Protein AF-0000000075580395 (afdb_homodimer)

Structure (mmCIF, N/CA/C/O backbone):
data_AF-0000000075580395-model_v1
#
loop_
_entity.id
_entity.type
_entity.pdbx_description
1 polymer 'Uncharacterized protein'
#
loop_
_atom_site.group_PDB
_atom_site.id
_atom_site.type_symbol
_atom_site.label_atom_id
_atom_site.label_alt_id
_atom_site.label_comp_id
_atom_site.label_asym_id
_atom_site.label_entity_id
_atom_site.label_seq_id
_atom_site.pdbx_PDB_ins_code
_atom_site.Cartn_x
_atom_site.Cartn_y
_atom_site.Cartn_z
_atom_site.occupancy
_atom_site.B_iso_or_equiv
_atom_site.auth_seq_id
_atom_site.auth_comp_id
_atom_site.auth_asym_id
_atom_site.auth_atom_id
_atom_site.pdbx_PDB_model_num
ATOM 1 N N . MET A 1 1 ? -3.217 4.121 18.734 1 57.59 1 MET A N 1
ATOM 2 C CA . MET A 1 1 ? -3.314 3.148 17.656 1 57.59 1 MET A CA 1
ATOM 3 C C . MET A 1 1 ? -2.027 2.34 17.531 1 57.59 1 MET A C 1
ATOM 5 O O . MET A 1 1 ? -0.93 2.898 17.578 1 57.59 1 MET A O 1
ATOM 9 N N . GLU A 1 2 ? -2.123 0.896 17.594 1 71.5 2 GLU A N 1
ATOM 10 C CA . GLU A 1 2 ? -0.92 0.072 17.656 1 71.5 2 GLU A CA 1
ATOM 11 C C . GLU A 1 2 ? -0.305 -0.103 16.266 1 71.5 2 GLU A C 1
ATOM 13 O O . GLU A 1 2 ? 0.919 -0.127 16.125 1 71.5 2 GLU A O 1
ATOM 18 N N . LYS A 1 3 ? -1.155 -0.129 15.258 1 89.38 3 LYS A N 1
ATOM 19 C CA . LYS A 1 3 ? -0.64 -0.285 13.898 1 89.38 3 LYS A CA 1
ATOM 20 C C . LYS A 1 3 ? -1.379 0.626 12.922 1 89.38 3 LYS A C 1
ATOM 22 O O . LYS A 1 3 ? -2.584 0.842 13.055 1 89.38 3 LYS A O 1
ATOM 27 N N . PHE A 1 4 ? -0.676 1.147 11.984 1 94.31 4 PHE A N 1
ATOM 28 C CA . PHE A 1 4 ? -1.309 2.047 11.031 1 94.31 4 PHE A CA 1
ATOM 29 C C . PHE A 1 4 ? -1.996 1.259 9.922 1 94.31 4 PHE A C 1
ATOM 31 O O . PHE A 1 4 ? -3.168 1.497 9.617 1 94.31 4 PHE A O 1
ATOM 38 N N . ILE A 1 5 ? -1.286 0.3 9.352 1 96.31 5 ILE A N 1
ATOM 39 C CA . ILE A 1 5 ? -1.8 -0.398 8.18 1 96.31 5 ILE A CA 1
ATOM 40 C C . ILE A 1 5 ? -2.695 -1.555 8.617 1 96.31 5 ILE A C 1
ATOM 42 O O . ILE A 1 5 ? -2.275 -2.412 9.398 1 96.31 5 ILE A O 1
ATOM 46 N N . ALA A 1 6 ? -3.861 -1.559 8.148 1 95.69 6 ALA A N 1
ATOM 47 C CA . ALA A 1 6 ? -4.816 -2.627 8.43 1 95.69 6 ALA A CA 1
ATOM 48 C C . ALA A 1 6 ? -4.793 -3.688 7.332 1 95.69 6 ALA A C 1
ATOM 50 O O . ALA A 1 6 ? -4.953 -4.879 7.609 1 95.69 6 ALA A O 1
ATOM 51 N N . PHE A 1 7 ? -4.613 -3.26 6.121 1 96.94 7 PHE A N 1
ATOM 52 C CA . PHE A 1 7 ? -4.762 -4.137 4.965 1 96.94 7 PHE A CA 1
ATOM 53 C C . PHE A 1 7 ? -4.176 -3.494 3.717 1 96.94 7 PHE A C 1
ATOM 55 O O . PHE A 1 7 ? -4.062 -2.27 3.639 1 96.94 7 PHE A O 1
ATOM 62 N N . PHE A 1 8 ? -3.697 -4.27 2.785 1 98.38 8 PHE A N 1
ATOM 63 C CA . PHE A 1 8 ? -3.314 -3.754 1.477 1 98.38 8 PHE A CA 1
ATOM 64 C C . PHE A 1 8 ? -3.928 -4.594 0.362 1 98.38 8 PHE A C 1
ATOM 66 O O . PHE A 1 8 ? -4.242 -5.766 0.564 1 98.38 8 PHE A O 1
ATOM 73 N N . GLU A 1 9 ? -4.109 -3.945 -0.802 1 98.69 9 GLU A N 1
ATOM 74 C CA . GLU A 1 9 ? -4.605 -4.629 -1.991 1 98.69 9 GLU A CA 1
ATOM 75 C C . GLU A 1 9 ? -3.779 -4.27 -3.223 1 98.69 9 GLU A C 1
ATOM 77 O O . GLU A 1 9 ? -3.498 -3.096 -3.465 1 98.69 9 GLU A O 1
ATOM 82 N N . ILE A 1 10 ? -3.404 -5.27 -3.908 1 98.88 10 ILE A N 1
ATOM 83 C CA . ILE A 1 10 ? -2.729 -5.102 -5.191 1 98.88 10 ILE A CA 1
ATOM 84 C C . ILE A 1 10 ? -3.686 -5.453 -6.328 1 98.88 10 ILE A C 1
ATOM 86 O O . ILE A 1 10 ? -4.098 -6.605 -6.469 1 98.88 10 ILE A O 1
ATOM 90 N N . PRO A 1 11 ? -4.051 -4.473 -7.09 1 98.88 11 PRO A N 1
ATOM 91 C CA . PRO A 1 11 ? -4.988 -4.766 -8.18 1 98.88 11 PRO A CA 1
ATOM 92 C C . PRO A 1 11 ? -4.363 -5.598 -9.289 1 98.88 11 PRO A C 1
ATOM 94 O O . PRO A 1 11 ? -3.189 -5.414 -9.617 1 98.88 11 PRO A O 1
ATOM 97 N N . ALA A 1 12 ? -5.172 -6.441 -9.852 1 98.81 12 ALA A N 1
ATOM 98 C CA . ALA A 1 12 ? -4.727 -7.289 -10.953 1 98.81 12 ALA A CA 1
ATOM 99 C C . ALA A 1 12 ? -5.746 -7.293 -12.086 1 98.81 12 ALA A C 1
ATOM 101 O O . ALA A 1 12 ? -6.93 -7.578 -11.867 1 98.81 12 ALA A O 1
ATOM 102 N N . ALA A 1 13 ? -5.305 -6.953 -13.273 1 98.19 13 ALA A N 1
ATOM 103 C CA . ALA A 1 13 ? -6.16 -7.066 -14.453 1 98.19 13 ALA A CA 1
ATOM 104 C C . ALA A 1 13 ? -6.398 -8.531 -14.82 1 98.19 13 ALA A C 1
ATOM 106 O O . ALA A 1 13 ? -7.531 -8.93 -15.094 1 98.19 13 ALA A O 1
ATOM 107 N N . ASP A 1 14 ? -5.391 -9.328 -14.898 1 98.31 14 ASP A N 1
ATOM 108 C CA . ASP A 1 14 ? -5.461 -10.781 -14.977 1 98.31 14 ASP A CA 1
ATOM 109 C C . ASP A 1 14 ? -5.16 -11.422 -13.625 1 98.31 14 ASP A C 1
ATOM 111 O O . ASP A 1 14 ? -3.996 -11.602 -13.266 1 98.31 14 ASP A O 1
ATOM 115 N N . PHE A 1 15 ? -6.262 -11.836 -12.891 1 98.5 15 PHE A N 1
ATOM 116 C CA . PHE A 1 15 ? -6.195 -12.25 -11.492 1 98.5 15 PHE A CA 1
ATOM 117 C C . PHE A 1 15 ? -5.281 -13.453 -11.328 1 98.5 15 PHE A C 1
ATOM 119 O O . PHE A 1 15 ? -4.359 -13.438 -10.516 1 98.5 15 PHE A O 1
ATOM 126 N N . HIS A 1 16 ? -5.414 -14.445 -12.094 1 98.56 16 HIS A N 1
ATOM 127 C CA . HIS A 1 16 ? -4.68 -15.695 -11.93 1 98.56 16 HIS A CA 1
ATOM 128 C C . HIS A 1 16 ? -3.213 -15.523 -12.312 1 98.56 16 HIS A C 1
ATOM 130 O O . HIS A 1 16 ? -2.334 -16.125 -11.695 1 98.56 16 HIS A O 1
ATOM 136 N N . ARG A 1 17 ? -2.973 -14.734 -13.328 1 98.69 17 ARG A N 1
ATOM 137 C CA . ARG A 1 17 ? -1.591 -14.422 -13.68 1 98.69 17 ARG A CA 1
ATOM 138 C C . ARG A 1 17 ? -0.875 -13.742 -12.523 1 98.69 17 ARG A C 1
ATOM 140 O O . ARG A 1 17 ? 0.255 -14.102 -12.18 1 98.69 17 ARG A O 1
ATOM 147 N N . ALA A 1 18 ? -1.564 -12.781 -11.938 1 98.81 18 ALA A N 1
ATOM 148 C CA . ALA A 1 18 ? -0.982 -12.039 -10.82 1 98.81 18 ALA A CA 1
ATOM 149 C C . ALA A 1 18 ? -0.742 -12.945 -9.617 1 98.81 18 ALA A C 1
ATOM 151 O O . ALA A 1 18 ? 0.298 -12.859 -8.961 1 98.81 18 ALA A O 1
ATOM 152 N N . VAL A 1 19 ? -1.702 -13.773 -9.305 1 98.81 19 VAL A N 1
ATOM 153 C CA . VAL A 1 19 ? -1.559 -14.703 -8.188 1 98.81 19 VAL A CA 1
ATOM 154 C C . VAL A 1 19 ? -0.326 -15.578 -8.398 1 98.81 19 VAL A C 1
ATOM 156 O O . VAL A 1 19 ? 0.509 -15.719 -7.5 1 98.81 19 VAL A O 1
ATOM 159 N N . GLY A 1 20 ? -0.192 -16.156 -9.578 1 98.69 20 GLY A N 1
ATOM 160 C CA . GLY A 1 20 ? 0.979 -16.969 -9.883 1 98.69 20 GLY A CA 1
ATOM 161 C C . GLY A 1 20 ? 2.281 -16.203 -9.766 1 98.69 20 GLY A C 1
ATOM 162 O O . GLY A 1 20 ? 3.285 -16.734 -9.297 1 98.69 20 GLY A O 1
ATOM 163 N N . PHE A 1 21 ? 2.264 -14.969 -10.18 1 98.88 21 PHE A N 1
ATOM 164 C CA . PHE A 1 21 ? 3.422 -14.086 -10.094 1 98.88 21 PHE A CA 1
ATOM 165 C C . PHE A 1 21 ? 3.889 -13.945 -8.648 1 98.88 21 PHE A C 1
ATOM 167 O O . PHE A 1 21 ? 5.055 -14.203 -8.344 1 98.88 21 PHE A O 1
ATOM 174 N N . TYR A 1 22 ? 3.031 -13.531 -7.754 1 98.62 22 TYR A N 1
ATOM 175 C CA . TYR A 1 22 ? 3.41 -13.234 -6.379 1 98.62 22 TYR A CA 1
ATOM 176 C C . TYR A 1 22 ? 3.775 -14.508 -5.621 1 98.62 22 TYR A C 1
ATOM 178 O O . TYR A 1 22 ? 4.668 -14.492 -4.77 1 98.62 22 TYR A O 1
ATOM 186 N N . GLU A 1 23 ? 3.078 -15.641 -5.91 1 98.19 23 GLU A N 1
ATOM 187 C CA . GLU A 1 23 ? 3.447 -16.906 -5.281 1 98.19 23 GLU A CA 1
ATOM 188 C C . GLU A 1 23 ? 4.883 -17.297 -5.625 1 98.19 23 GLU A C 1
ATOM 190 O O . GLU A 1 23 ? 5.617 -17.797 -4.77 1 98.19 23 GLU A O 1
ATOM 195 N N . THR A 1 24 ? 5.25 -17.047 -6.863 1 97.69 24 THR A N 1
ATOM 196 C CA . THR A 1 24 ? 6.602 -17.375 -7.309 1 97.69 24 THR A CA 1
ATOM 197 C C . THR A 1 24 ? 7.617 -16.406 -6.723 1 97.69 24 THR A C 1
ATOM 199 O O . THR A 1 24 ? 8.617 -16.812 -6.133 1 97.69 24 THR A O 1
ATOM 202 N N . VAL A 1 25 ? 7.41 -15.141 -6.859 1 97.62 25 VAL A N 1
ATOM 203 C CA . VAL A 1 25 ? 8.359 -14.086 -6.512 1 97.62 25 VAL A CA 1
ATOM 204 C C . VAL A 1 25 ? 8.633 -14.109 -5.008 1 97.62 25 VAL A C 1
ATOM 206 O O . VAL A 1 25 ? 9.773 -13.922 -4.574 1 97.62 25 VAL A O 1
ATOM 209 N N . LEU A 1 26 ? 7.555 -14.328 -4.246 1 96.38 26 LEU A N 1
ATOM 210 C CA . LEU A 1 26 ? 7.703 -14.273 -2.797 1 96.38 26 LEU A CA 1
ATOM 211 C C . LEU A 1 26 ? 7.836 -15.68 -2.209 1 96.38 26 LEU A C 1
ATOM 213 O O . LEU A 1 26 ? 8.039 -15.828 -1.004 1 96.38 26 LEU A O 1
ATOM 217 N N . ASP A 1 27 ? 7.703 -16.688 -3.057 1 94.38 27 ASP A N 1
ATOM 218 C CA . ASP A 1 27 ? 7.809 -18.094 -2.662 1 94.38 27 ASP A CA 1
ATOM 219 C C . ASP A 1 27 ? 6.82 -18.422 -1.548 1 94.38 27 ASP A C 1
ATOM 221 O O . ASP A 1 27 ? 7.211 -18.938 -0.492 1 94.38 27 ASP A O 1
ATOM 225 N N . ILE A 1 28 ? 5.543 -18.156 -1.801 1 95.31 28 ILE A N 1
ATOM 226 C CA . ILE A 1 28 ? 4.453 -18.391 -0.864 1 95.31 28 ILE A CA 1
ATOM 227 C C . ILE A 1 28 ? 3.254 -18.969 -1.609 1 95.31 28 ILE A C 1
ATOM 229 O O . ILE A 1 28 ? 3.27 -19.078 -2.838 1 95.31 28 ILE A O 1
ATOM 233 N N . LYS A 1 29 ? 2.309 -19.406 -0.795 1 96.81 29 LYS A N 1
ATOM 234 C CA . LYS A 1 29 ? 0.987 -19.719 -1.328 1 96.81 29 LYS A CA 1
ATOM 235 C C . LYS A 1 29 ? -0.061 -18.734 -0.829 1 96.81 29 LYS A C 1
ATOM 237 O O . LYS A 1 29 ? -0.051 -18.344 0.341 1 96.81 29 LYS A O 1
ATOM 242 N N . LEU A 1 30 ? -0.923 -18.359 -1.729 1 97.88 30 LEU A N 1
ATOM 243 C CA . LEU A 1 30 ? -1.979 -17.406 -1.391 1 97.88 30 LEU A CA 1
ATOM 244 C C . LEU A 1 30 ? -3.324 -18.109 -1.261 1 97.88 30 LEU A C 1
ATOM 246 O O . LEU A 1 30 ? -3.582 -19.094 -1.956 1 97.88 30 LEU A O 1
ATOM 250 N N . ALA A 1 31 ? -4.176 -17.641 -0.383 1 97.19 31 ALA A N 1
ATOM 251 C CA . ALA A 1 31 ? -5.527 -18.172 -0.2 1 97.19 31 ALA A CA 1
ATOM 252 C C . ALA A 1 31 ? -6.508 -17.5 -1.157 1 97.19 31 ALA A C 1
ATOM 254 O O . ALA A 1 31 ? -6.852 -16.328 -0.982 1 97.19 31 ALA A O 1
ATOM 255 N N . VAL A 1 32 ? -7.098 -18.266 -2.074 1 97.75 32 VAL A N 1
ATOM 256 C CA . VAL A 1 32 ? -7.844 -17.672 -3.184 1 97.75 32 VAL A CA 1
ATOM 257 C C . VAL A 1 32 ? -9.344 -17.812 -2.926 1 97.75 32 VAL A C 1
ATOM 259 O O . VAL A 1 32 ? -9.812 -18.875 -2.502 1 97.75 32 VAL A O 1
ATOM 262 N N . SER A 1 33 ? -10.008 -16.781 -3.076 1 96.62 33 SER A N 1
ATOM 263 C CA . SER A 1 33 ? -11.461 -16.719 -3.09 1 96.62 33 SER A CA 1
ATOM 264 C C . SER A 1 33 ? -11.977 -15.953 -4.305 1 96.62 33 SER A C 1
ATOM 266 O O . SER A 1 33 ? -11.516 -14.844 -4.578 1 96.62 33 SER A O 1
ATOM 268 N N . GLU A 1 34 ? -12.93 -16.531 -4.977 1 96.31 34 GLU A N 1
ATOM 269 C C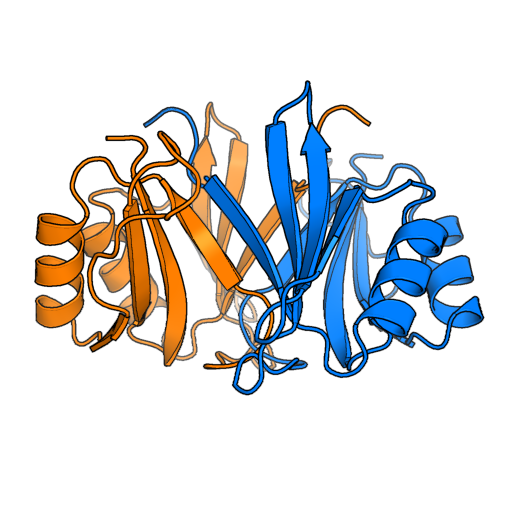A . GLU A 1 34 ? -13.453 -15.898 -6.184 1 96.31 34 GLU A CA 1
ATOM 270 C C . GLU A 1 34 ? -14.969 -15.789 -6.133 1 96.31 34 GLU A C 1
ATOM 272 O O . GLU A 1 34 ? -15.664 -16.766 -5.816 1 96.31 34 GLU A O 1
ATOM 277 N N . TYR A 1 35 ? -15.375 -14.625 -6.301 1 91.81 35 TYR A N 1
ATOM 278 C CA . TYR A 1 35 ? -16.797 -14.336 -6.484 1 91.81 35 TYR A CA 1
ATOM 279 C C . TYR A 1 35 ? -17.062 -13.734 -7.859 1 91.81 35 TYR A C 1
ATOM 281 O O . TYR A 1 35 ? -16.141 -13.555 -8.648 1 91.81 35 TYR A O 1
ATOM 289 N N . GLU A 1 36 ? -18.297 -13.531 -8.203 1 89.81 36 GLU A N 1
ATOM 290 C CA . GLU A 1 36 ? -18.672 -13.094 -9.539 1 89.81 36 GLU A CA 1
ATOM 291 C C . GLU A 1 36 ? -18.062 -11.742 -9.875 1 89.81 36 GLU A C 1
ATOM 293 O O . GLU A 1 36 ? -17.516 -11.547 -10.969 1 89.81 36 GLU A O 1
ATOM 298 N N . GLU A 1 37 ? -18.062 -10.789 -8.953 1 91.88 37 GLU A N 1
ATOM 299 C CA . GLU A 1 37 ? -17.625 -9.438 -9.281 1 91.88 37 GLU A CA 1
ATOM 300 C C . GLU A 1 37 ? -16.344 -9.07 -8.523 1 91.88 37 GLU A C 1
ATOM 302 O O . GLU A 1 37 ? -15.953 -7.902 -8.484 1 91.88 37 GLU A O 1
ATOM 307 N N . GLU A 1 38 ? -15.758 -10.062 -7.91 1 95 38 GLU A N 1
ATOM 308 C CA . GLU A 1 38 ? -14.531 -9.789 -7.172 1 95 38 GLU A CA 1
ATOM 309 C C . GLU A 1 38 ? -13.734 -11.07 -6.926 1 95 38 GLU A C 1
ATOM 311 O O . GLU A 1 38 ? -14.312 -12.141 -6.742 1 95 38 GLU A O 1
ATOM 316 N N . LYS A 1 39 ? -12.469 -11.031 -7.008 1 98 39 LYS A N 1
ATOM 317 C CA . LYS A 1 39 ? -11.539 -12.094 -6.656 1 98 39 LYS A CA 1
ATOM 318 C C . LYS A 1 39 ? -10.453 -11.594 -5.707 1 98 39 LYS A C 1
ATOM 320 O O . LYS A 1 39 ? -10.016 -10.445 -5.812 1 98 39 LYS A O 1
ATOM 325 N N . MET A 1 40 ? -10.102 -12.445 -4.797 1 97.94 40 MET A N 1
ATOM 326 C CA . MET A 1 40 ? -9.023 -12.102 -3.869 1 97.94 40 MET A CA 1
ATOM 327 C C . MET A 1 40 ? -8.125 -13.297 -3.604 1 97.94 40 MET A C 1
ATOM 329 O O . MET A 1 40 ? -8.609 -14.422 -3.469 1 97.94 40 MET A O 1
ATOM 333 N N . ALA A 1 41 ? -6.883 -13.086 -3.555 1 98.62 41 ALA A N 1
ATOM 334 C CA . ALA A 1 41 ? -5.871 -14.008 -3.043 1 98.62 41 ALA A CA 1
ATOM 335 C C . ALA A 1 41 ? -5.117 -13.391 -1.866 1 98.62 41 ALA A C 1
ATOM 337 O O . ALA A 1 41 ? -4.32 -12.469 -2.045 1 98.62 41 ALA A O 1
ATOM 338 N N . CYS A 1 42 ? -5.25 -13.953 -0.692 1 98.12 42 CYS A N 1
ATOM 339 C CA . CYS A 1 42 ? -4.902 -13.242 0.533 1 98.12 42 CYS A CA 1
ATOM 340 C C . CYS A 1 42 ? -3.518 -13.648 1.022 1 98.12 42 CYS A C 1
ATOM 342 O O . CYS A 1 42 ? -3.156 -14.828 0.974 1 98.12 42 CYS A O 1
ATOM 344 N N . PHE A 1 43 ? -2.732 -12.617 1.396 1 97.62 43 PHE A N 1
ATOM 345 C CA . PHE A 1 43 ? -1.533 -12.805 2.205 1 97.62 43 PHE A CA 1
ATOM 346 C C . PHE A 1 43 ? -1.897 -13.047 3.666 1 97.62 43 PHE A C 1
ATOM 348 O O . PHE A 1 43 ? -2.488 -12.18 4.312 1 97.62 43 PHE A O 1
ATOM 355 N N . MET A 1 44 ? -1.517 -14.219 4.242 1 95.75 44 MET A N 1
ATOM 356 C CA . MET A 1 44 ? -1.941 -14.594 5.586 1 95.75 44 MET A CA 1
ATOM 357 C C . MET A 1 44 ? -0.788 -14.477 6.578 1 95.75 44 MET A C 1
ATOM 359 O O . MET A 1 44 ? 0.308 -14.977 6.324 1 95.75 44 MET A O 1
ATOM 363 N N . GLU A 1 45 ? -0.971 -13.703 7.621 1 93.81 45 GLU A N 1
ATOM 364 C CA . GLU A 1 45 ? -0.083 -13.648 8.781 1 93.81 45 GLU A CA 1
ATOM 365 C C . GLU A 1 45 ? -0.792 -14.125 10.047 1 93.81 45 GLU A C 1
ATOM 367 O O . GLU A 1 45 ? -1.765 -13.508 10.484 1 93.81 45 GLU A O 1
ATOM 372 N N . GLN A 1 46 ? -0.248 -15.203 10.641 1 92.12 46 GLN A N 1
ATOM 373 C CA . GLN A 1 46 ? -0.797 -15.727 11.891 1 92.12 46 GLN A CA 1
ATOM 374 C C . GLN A 1 46 ? -2.309 -15.914 11.789 1 92.12 46 GLN A C 1
ATOM 376 O O . GLN A 1 46 ? -3.053 -15.477 12.664 1 92.12 46 GLN A O 1
ATOM 381 N N . GLY A 1 47 ? -2.803 -16.391 10.695 1 90.81 47 GLY A N 1
ATOM 382 C CA . GLY A 1 47 ? -4.199 -16.75 10.508 1 90.81 47 GLY A CA 1
ATOM 383 C C . GLY A 1 47 ? -5.066 -15.586 10.078 1 90.81 47 GLY A C 1
ATOM 384 O O . GLY A 1 47 ? -6.273 -15.742 9.883 1 90.81 47 GLY A O 1
ATOM 385 N N . GLU A 1 48 ? -4.504 -14.43 9.906 1 91.69 48 GLU A N 1
ATOM 386 C CA . GLU A 1 48 ? -5.258 -13.25 9.5 1 91.69 48 GLU A CA 1
ATOM 387 C C . GLU A 1 48 ? -4.785 -12.734 8.141 1 91.69 48 GLU A C 1
ATOM 389 O O . GLU A 1 48 ? -3.586 -12.734 7.859 1 91.69 48 GLU A O 1
ATOM 394 N N . ALA A 1 49 ? -5.75 -12.328 7.348 1 94.25 49 ALA A N 1
ATOM 395 C CA . ALA A 1 49 ? -5.398 -11.703 6.078 1 94.25 49 ALA A CA 1
ATOM 396 C C . ALA A 1 49 ? -4.875 -10.281 6.297 1 94.25 49 ALA A C 1
ATOM 398 O O . ALA A 1 49 ? -5.551 -9.453 6.914 1 94.25 49 ALA A O 1
ATOM 399 N N . VAL A 1 50 ? -3.719 -10.016 5.77 1 95.88 50 VAL A N 1
ATOM 400 C CA . VAL A 1 50 ? -3.137 -8.695 5.969 1 95.88 50 VAL A CA 1
ATOM 401 C C . VAL A 1 50 ? -3.113 -7.934 4.645 1 95.88 50 VAL A C 1
ATOM 403 O O . VAL A 1 50 ? -2.805 -6.742 4.609 1 95.88 50 VAL A O 1
ATOM 406 N N . GLY A 1 51 ? -3.371 -8.594 3.568 1 97.62 51 GLY A N 1
ATOM 407 C CA . GLY A 1 51 ? -3.432 -8.031 2.229 1 97.62 51 GLY A CA 1
ATOM 408 C C . GLY A 1 51 ? -3.879 -9.031 1.182 1 97.62 51 GLY A C 1
ATOM 409 O O . GLY A 1 51 ? -4.105 -10.203 1.494 1 97.62 51 GLY A O 1
ATOM 410 N N . ALA A 1 52 ? -4.004 -8.555 -0.05 1 98.5 52 ALA A N 1
ATOM 411 C CA . ALA A 1 52 ? -4.461 -9.453 -1.103 1 98.5 52 ALA A CA 1
ATOM 412 C C . ALA A 1 52 ? -4.078 -8.93 -2.482 1 98.5 52 ALA A C 1
ATOM 414 O O . ALA A 1 52 ? -3.953 -7.719 -2.68 1 98.5 52 ALA A O 1
ATOM 415 N N . VAL A 1 53 ? -3.859 -9.828 -3.33 1 98.81 53 VAL A N 1
ATOM 416 C CA . VAL A 1 53 ? -4.039 -9.555 -4.754 1 98.81 53 VAL A CA 1
ATOM 417 C C . VAL A 1 53 ? -5.527 -9.586 -5.102 1 98.81 53 VAL A C 1
ATOM 419 O O . VAL A 1 53 ? -6.23 -10.547 -4.77 1 98.81 53 VAL A O 1
ATOM 422 N N . SER A 1 54 ? -5.984 -8.516 -5.746 1 98.62 54 SER A N 1
ATOM 423 C CA . SER A 1 54 ? -7.43 -8.398 -5.906 1 98.62 54 SER A CA 1
ATOM 424 C C . SER A 1 54 ? -7.801 -8.047 -7.34 1 98.62 54 SER A C 1
ATOM 426 O O . SER A 1 54 ? -7.039 -7.355 -8.031 1 98.62 54 SER A O 1
ATOM 428 N N . TRP A 1 55 ? -8.961 -8.555 -7.73 1 98.5 55 TRP A N 1
ATOM 429 C CA . TRP A 1 55 ? -9.547 -8.18 -9.008 1 98.5 55 TRP A CA 1
ATOM 430 C C . TRP A 1 55 ? -10.977 -7.684 -8.82 1 98.5 55 TRP A C 1
ATOM 432 O O . TRP A 1 55 ? -11.773 -8.305 -8.117 1 98.5 55 TRP A O 1
ATOM 442 N N . ALA A 1 56 ? -11.32 -6.629 -9.336 1 97.5 56 ALA A N 1
ATOM 443 C CA . ALA A 1 56 ? -12.648 -6.062 -9.562 1 97.5 56 ALA A CA 1
ATOM 444 C C . ALA A 1 56 ? -12.672 -5.215 -10.828 1 97.5 56 ALA A C 1
ATOM 446 O O . ALA A 1 56 ? -11.633 -4.75 -11.297 1 97.5 56 ALA A O 1
ATOM 447 N N . PRO A 1 57 ? -13.836 -5.07 -11.477 1 95.5 57 PRO A N 1
ATOM 448 C CA . PRO A 1 57 ? -13.898 -4.387 -12.773 1 95.5 57 PRO A CA 1
ATOM 449 C C . PRO A 1 57 ? -13.234 -3.016 -12.75 1 95.5 57 PRO A C 1
ATOM 451 O O . PRO A 1 57 ? -12.547 -2.643 -13.711 1 95.5 57 PRO A O 1
ATOM 454 N N . ASP A 1 58 ? -13.305 -2.207 -11.695 1 95.25 58 ASP A N 1
ATOM 455 C CA . ASP A 1 58 ? -12.812 -0.833 -11.695 1 95.25 58 ASP A CA 1
ATOM 456 C C . ASP A 1 58 ? -11.602 -0.688 -10.773 1 95.25 58 ASP A C 1
ATOM 458 O O . ASP A 1 58 ? -11.227 0.427 -10.398 1 95.25 58 ASP A O 1
ATOM 462 N N . PHE A 1 59 ? -11.016 -1.776 -10.414 1 97.69 59 PHE A N 1
ATOM 463 C CA . PHE A 1 59 ? -9.812 -1.768 -9.594 1 97.69 59 PHE A CA 1
ATOM 464 C C . PHE A 1 59 ? -8.586 -2.115 -10.43 1 97.69 59 PHE A C 1
ATOM 466 O O . PHE A 1 59 ? -8.219 -3.287 -10.547 1 97.69 59 PHE A O 1
ATOM 473 N N . LEU A 1 60 ? -7.914 -1.077 -10.922 1 98.5 60 LEU A N 1
ATOM 474 C CA . LEU A 1 60 ? -6.965 -1.237 -12.016 1 98.5 60 LEU A CA 1
ATOM 475 C C . LEU A 1 60 ? -5.535 -1.001 -11.539 1 98.5 60 LEU A C 1
ATOM 477 O O . LEU A 1 60 ? -5.293 -0.132 -10.695 1 98.5 60 LEU A O 1
ATOM 481 N N . PRO A 1 61 ? -4.574 -1.753 -12.109 1 98.81 61 PRO A N 1
ATOM 482 C CA . PRO A 1 61 ? -3.162 -1.571 -11.766 1 98.81 61 PRO A CA 1
ATOM 483 C C . PRO A 1 61 ? -2.611 -0.223 -12.219 1 98.81 61 PRO A C 1
ATOM 485 O O . PRO A 1 61 ? -3.209 0.435 -13.078 1 98.81 61 PRO A O 1
ATOM 488 N N . SER A 1 62 ? -1.522 0.163 -11.625 1 98.81 62 SER A N 1
ATOM 489 C CA . SER A 1 62 ? -0.853 1.404 -11.992 1 98.81 62 SER A CA 1
ATOM 490 C C . SER A 1 62 ? 0.629 1.362 -11.641 1 98.81 62 SER A C 1
ATOM 492 O O . SER A 1 62 ? 1.01 0.794 -10.609 1 98.81 62 SER A O 1
ATOM 494 N N . GLU A 1 63 ? 1.444 2.039 -12.453 1 98.56 63 GLU A N 1
ATOM 495 C CA . GLU A 1 63 ? 2.861 2.211 -12.141 1 98.56 63 GLU A CA 1
ATOM 496 C C . GLU A 1 63 ? 3.078 3.365 -11.172 1 98.56 63 GLU A C 1
ATOM 498 O O . GLU A 1 63 ? 4.18 3.541 -10.641 1 98.56 63 GLU A O 1
ATOM 503 N N . ARG A 1 64 ? 2.053 4.141 -10.977 1 98.75 64 ARG A N 1
ATOM 504 C CA . ARG A 1 64 ? 2.094 5.293 -10.078 1 98.75 64 ARG A CA 1
ATOM 505 C C . ARG A 1 64 ? 1.253 5.047 -8.828 1 98.75 64 ARG A C 1
ATOM 507 O O . ARG A 1 64 ? 0.509 4.066 -8.758 1 98.75 64 ARG A O 1
ATOM 514 N N . GLY A 1 65 ? 1.366 5.98 -7.848 1 98.81 65 GLY A N 1
ATOM 515 C CA . GLY A 1 65 ? 0.553 5.891 -6.648 1 98.81 65 GLY A CA 1
ATOM 516 C C . GLY A 1 65 ? 1.275 5.23 -5.488 1 98.81 65 GLY A C 1
ATOM 517 O O . GLY A 1 65 ? 2.506 5.238 -5.434 1 98.81 65 GLY A O 1
ATOM 518 N N . THR A 1 66 ? 0.498 4.727 -4.566 1 98.88 66 THR A N 1
ATOM 519 C CA . THR A 1 66 ? 1.023 4.16 -3.33 1 98.88 66 THR A CA 1
ATOM 520 C C . THR A 1 66 ? 1.958 2.99 -3.625 1 98.88 66 THR A C 1
ATOM 522 O O . THR A 1 66 ? 1.665 2.158 -4.488 1 98.88 66 THR A O 1
ATOM 525 N N . LEU A 1 67 ? 3.076 2.982 -2.963 1 98.81 67 LEU A N 1
ATOM 526 C CA . LEU A 1 67 ? 4.094 1.946 -3.092 1 98.81 67 LEU A CA 1
ATOM 527 C C . LEU A 1 67 ? 4.242 1.165 -1.79 1 98.81 67 LEU A C 1
ATOM 529 O O . LEU A 1 67 ? 4.445 1.754 -0.726 1 98.81 67 LEU A O 1
ATOM 533 N N . ILE A 1 68 ? 4.094 -0.172 -1.854 1 98.75 68 ILE A N 1
ATOM 534 C CA . ILE A 1 68 ? 4.379 -1.006 -0.691 1 98.75 68 ILE A CA 1
ATOM 535 C C . ILE A 1 68 ? 5.668 -1.791 -0.92 1 98.75 68 ILE A C 1
ATOM 537 O O . ILE A 1 68 ? 5.984 -2.16 -2.055 1 98.75 68 ILE A O 1
ATOM 541 N N . HIS A 1 69 ? 6.391 -1.966 0.128 1 98.19 69 HIS A N 1
ATOM 542 C CA . HIS A 1 69 ? 7.598 -2.785 0.117 1 98.19 69 HIS A CA 1
ATOM 543 C C . HIS A 1 69 ? 7.402 -4.066 0.922 1 98.19 69 HIS A C 1
ATOM 545 O O . HIS A 1 69 ? 7.062 -4.016 2.107 1 98.19 69 HIS A O 1
ATOM 551 N N . PHE A 1 70 ? 7.613 -5.195 0.273 1 98.12 70 PHE A N 1
ATOM 552 C CA . PHE A 1 70 ? 7.605 -6.469 0.982 1 98.12 70 PHE A CA 1
ATOM 553 C C . PHE A 1 70 ? 8.961 -6.734 1.636 1 98.12 70 PHE A C 1
ATOM 555 O O . PHE A 1 70 ? 10 -6.426 1.059 1 98.12 70 PHE A O 1
ATOM 562 N N . TYR A 1 71 ? 8.883 -7.305 2.811 1 96.38 71 TYR A N 1
ATOM 563 C CA . TYR A 1 71 ? 10.102 -7.875 3.381 1 96.38 71 TYR A CA 1
ATOM 564 C C . TYR A 1 71 ? 10.609 -9.031 2.531 1 96.38 71 TYR A C 1
ATOM 566 O O . TYR A 1 71 ? 9.82 -9.859 2.064 1 96.38 71 TYR A O 1
ATOM 574 N N . CYS A 1 72 ? 11.875 -9.023 2.219 1 94.81 72 CYS A N 1
ATOM 575 C CA . CYS A 1 72 ? 12.523 -10.062 1.427 1 94.81 72 CYS A CA 1
ATOM 576 C C . CYS A 1 72 ? 13.961 -10.289 1.893 1 94.81 72 CYS A C 1
ATOM 578 O O . CYS A 1 72 ? 14.766 -9.359 1.895 1 94.81 72 CYS A O 1
ATOM 580 N N . GLU A 1 73 ? 14.266 -11.484 2.344 1 92.38 73 GLU A N 1
ATOM 581 C CA . GLU A 1 73 ? 15.602 -11.781 2.85 1 92.38 73 GLU A CA 1
ATOM 582 C C . GLU A 1 73 ? 16.656 -11.648 1.75 1 92.38 73 GLU A C 1
ATOM 584 O O . GLU A 1 73 ? 17.719 -11.07 1.972 1 92.38 73 GLU A O 1
ATOM 589 N N . GLU A 1 74 ? 16.391 -12.195 0.573 1 94.88 74 GLU A N 1
ATOM 590 C CA . GLU A 1 74 ? 17.328 -12.172 -0.553 1 94.88 74 GLU A CA 1
ATOM 591 C C . GLU A 1 74 ? 16.703 -11.461 -1.757 1 94.88 74 GLU A C 1
ATOM 593 O O . GLU A 1 74 ? 16.141 -12.102 -2.646 1 94.88 74 GLU A O 1
ATOM 598 N N . ILE A 1 75 ? 16.984 -10.203 -1.856 1 97.06 75 ILE A N 1
ATOM 599 C CA . ILE A 1 75 ? 16.359 -9.375 -2.881 1 97.06 75 ILE A CA 1
ATOM 600 C C . ILE A 1 75 ? 16.75 -9.875 -4.266 1 97.06 75 ILE A C 1
ATOM 602 O O . ILE A 1 75 ? 15.914 -9.977 -5.16 1 97.06 75 ILE A O 1
ATOM 606 N N . GLY A 1 76 ? 18.016 -10.18 -4.449 1 97.19 76 GLY A N 1
ATOM 607 C CA . GLY A 1 76 ? 18.516 -10.648 -5.734 1 97.19 76 GLY A CA 1
ATOM 608 C C . GLY A 1 76 ? 17.75 -11.844 -6.266 1 97.19 76 GLY A C 1
ATOM 609 O O . GLY A 1 76 ? 17.391 -11.875 -7.445 1 97.19 76 GLY A O 1
ATOM 610 N N . LYS A 1 77 ? 17.516 -12.812 -5.477 1 97 77 LYS A N 1
ATOM 611 C CA . LYS A 1 77 ? 16.781 -14.008 -5.883 1 97 77 LYS A CA 1
ATOM 612 C C . LYS A 1 77 ? 15.352 -13.664 -6.293 1 97 77 LYS A C 1
ATOM 614 O O . LYS A 1 77 ? 14.836 -14.203 -7.277 1 97 77 LYS A O 1
ATOM 619 N N . SER A 1 78 ? 14.688 -12.828 -5.473 1 97.5 78 SER A N 1
ATOM 620 C CA . SER A 1 78 ? 13.328 -12.422 -5.805 1 97.5 78 SER A CA 1
ATOM 621 C C . SER A 1 78 ? 13.281 -11.688 -7.141 1 97.5 78 SER A C 1
ATOM 623 O O . SER A 1 78 ? 12.359 -11.898 -7.934 1 97.5 78 SER A O 1
ATOM 625 N N . LEU A 1 79 ? 14.25 -10.828 -7.379 1 98.38 79 LEU A N 1
ATOM 626 C CA . LEU A 1 79 ? 14.273 -10.078 -8.633 1 98.38 79 LEU A CA 1
ATOM 627 C C . LEU A 1 79 ? 14.469 -11.016 -9.82 1 98.38 79 LEU A C 1
ATOM 629 O O . LEU A 1 79 ? 13.922 -10.773 -10.898 1 98.38 79 LEU A O 1
ATOM 633 N N . GLU A 1 80 ? 15.242 -12.086 -9.625 1 98.31 80 GLU A N 1
ATOM 634 C CA . GLU A 1 80 ? 15.367 -13.086 -10.68 1 98.31 80 GLU A CA 1
ATOM 635 C C . GLU A 1 80 ? 14.023 -13.719 -11.008 1 98.31 80 GLU A C 1
ATOM 637 O O . GLU A 1 80 ? 13.688 -13.914 -12.18 1 98.31 80 GLU A O 1
ATOM 642 N N . ARG A 1 81 ? 13.305 -14.055 -10.031 1 98.38 81 ARG A N 1
ATOM 643 C CA . ARG A 1 81 ? 11.984 -14.648 -10.211 1 98.38 81 ARG A CA 1
ATOM 644 C C . ARG A 1 81 ? 11.023 -13.656 -10.867 1 98.38 81 ARG A C 1
ATOM 646 O O . ARG A 1 81 ? 10.148 -14.055 -11.641 1 98.38 81 ARG A O 1
ATOM 653 N N . VAL A 1 82 ? 11.117 -12.344 -10.477 1 98.69 82 VAL A N 1
ATOM 654 C CA . VAL A 1 82 ? 10.328 -11.289 -11.102 1 98.69 82 VAL A CA 1
ATOM 655 C 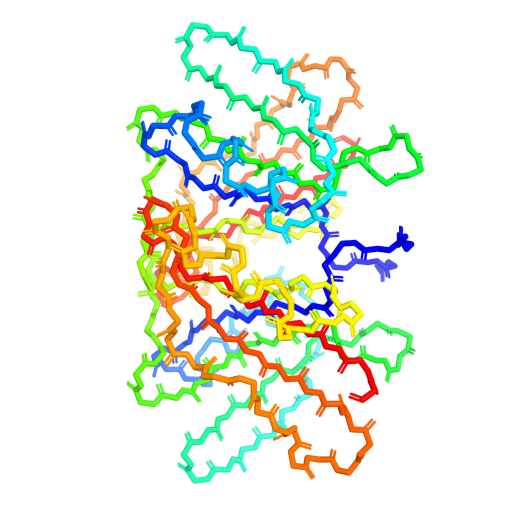C . VAL A 1 82 ? 10.516 -11.336 -12.617 1 98.69 82 VAL A C 1
ATOM 657 O O . VAL A 1 82 ? 9.547 -11.336 -13.375 1 98.69 82 VAL A O 1
ATOM 660 N N . LEU A 1 83 ? 11.742 -11.359 -13.008 1 98.44 83 LEU A N 1
ATOM 661 C CA . LEU A 1 83 ? 12.055 -11.383 -14.43 1 98.44 83 LEU A CA 1
ATOM 662 C C . LEU A 1 83 ? 11.539 -12.664 -15.086 1 98.44 83 LEU A C 1
ATOM 664 O O . LEU A 1 83 ? 10.984 -12.617 -16.188 1 98.44 83 LEU A O 1
ATOM 668 N N . GLN A 1 84 ? 11.695 -13.758 -14.445 1 97.94 84 GLN A N 1
ATOM 669 C CA . GLN A 1 84 ? 11.258 -15.055 -14.953 1 97.94 84 GLN A CA 1
ATOM 670 C C . GLN A 1 84 ? 9.75 -15.078 -15.188 1 97.94 84 GLN A C 1
ATOM 672 O O . GLN A 1 84 ? 9.273 -15.75 -16.109 1 97.94 84 GLN A O 1
ATOM 677 N N . LYS A 1 85 ? 9.039 -14.328 -14.391 1 98.19 85 LYS A N 1
ATOM 678 C CA . LYS A 1 85 ? 7.578 -14.375 -14.445 1 98.19 85 LYS A CA 1
ATOM 679 C C . LYS A 1 85 ? 7.016 -13.18 -15.211 1 98.19 85 LYS A C 1
ATOM 681 O O . LYS A 1 85 ? 5.824 -12.875 -15.117 1 98.19 85 LYS A O 1
ATOM 686 N N . GLY A 1 86 ? 7.879 -12.477 -15.914 1 97.56 86 GLY A N 1
ATOM 687 C CA . GLY A 1 86 ? 7.406 -11.461 -16.844 1 97.56 86 GLY A CA 1
ATOM 688 C C . GLY A 1 86 ? 7.371 -10.07 -16.234 1 97.56 86 GLY A C 1
ATOM 689 O O . GLY A 1 86 ? 6.898 -9.125 -16.859 1 97.56 86 GLY A O 1
ATOM 690 N N . GLY A 1 87 ? 7.805 -9.898 -14.969 1 98.69 87 GLY A N 1
ATOM 691 C CA . GLY A 1 87 ? 7.961 -8.57 -14.391 1 98.69 87 GLY A CA 1
ATOM 692 C C . GLY A 1 87 ? 9.188 -7.84 -14.898 1 98.69 87 GLY A C 1
ATOM 693 O O . GLY A 1 87 ? 9.883 -8.328 -15.789 1 98.69 87 GLY A O 1
ATOM 694 N N . LYS A 1 88 ? 9.367 -6.602 -14.414 1 98.75 88 LYS A N 1
ATOM 695 C CA . LYS A 1 88 ? 10.508 -5.762 -14.758 1 98.75 88 LYS A CA 1
ATOM 696 C C . LYS A 1 88 ? 11.148 -5.164 -13.516 1 98.75 88 LYS A C 1
ATOM 698 O O . LYS A 1 88 ? 10.453 -4.801 -12.562 1 98.75 88 LYS A O 1
ATOM 703 N N . VAL A 1 89 ? 12.477 -5.059 -13.586 1 98.69 89 VAL A N 1
ATOM 704 C CA . VAL A 1 89 ? 13.18 -4.363 -12.508 1 98.69 89 VAL A CA 1
ATOM 705 C C . VAL A 1 89 ? 13.195 -2.863 -12.789 1 98.69 89 VAL A C 1
ATOM 707 O O . VAL A 1 89 ? 13.641 -2.43 -13.859 1 98.69 89 VAL A O 1
ATOM 710 N N . ILE A 1 90 ? 12.711 -2.068 -11.914 1 98.56 90 ILE A N 1
ATOM 711 C CA . ILE A 1 90 ? 12.672 -0.617 -12.055 1 98.56 90 ILE A CA 1
ATOM 712 C C . ILE A 1 90 ? 13.859 0.009 -11.336 1 98.56 90 ILE A C 1
ATOM 714 O O . ILE A 1 90 ? 14.539 0.884 -11.883 1 98.56 90 ILE A O 1
ATOM 718 N N . THR A 1 91 ? 14.047 -0.317 -10.07 1 97.81 91 THR A N 1
ATOM 719 C CA . THR A 1 91 ? 15.203 0.037 -9.258 1 97.81 91 THR A CA 1
ATOM 720 C C . THR A 1 91 ? 15.93 -1.216 -8.773 1 97.81 91 THR A C 1
ATOM 722 O O . THR A 1 91 ? 15.367 -2.025 -8.039 1 97.81 91 THR A O 1
ATOM 725 N N . PRO A 1 92 ? 17.172 -1.394 -9.273 1 98 92 PRO A N 1
ATOM 726 C CA . PRO A 1 92 ? 17.906 -2.566 -8.789 1 98 92 PRO A CA 1
ATOM 727 C C . PRO A 1 92 ? 18.172 -2.523 -7.289 1 98 92 PRO A C 1
ATOM 729 O O . PRO A 1 92 ? 17.906 -1.507 -6.641 1 98 92 PRO A O 1
ATOM 732 N N . GLU A 1 93 ? 18.578 -3.66 -6.758 1 97.06 93 GLU A N 1
ATOM 733 C CA . GLU A 1 93 ? 18.938 -3.68 -5.344 1 97.06 93 GLU A CA 1
ATOM 734 C C . GLU A 1 93 ? 19.875 -2.527 -4.996 1 97.06 93 GLU A C 1
ATOM 736 O O . GLU A 1 93 ? 20.938 -2.385 -5.594 1 97.06 93 GLU A O 1
ATOM 741 N N . THR A 1 94 ? 19.422 -1.735 -4.105 1 95.62 94 THR A N 1
ATOM 742 C CA . THR A 1 94 ? 20.109 -0.494 -3.764 1 95.62 94 THR A CA 1
ATOM 743 C C . THR A 1 94 ? 20.25 -0.355 -2.25 1 95.62 94 THR A C 1
ATOM 745 O O . THR A 1 94 ? 19.312 -0.602 -1.504 1 95.62 94 THR A O 1
ATOM 748 N N . GLU A 1 95 ? 21.453 0.061 -1.786 1 93.12 95 GLU A N 1
ATOM 749 C CA . GLU A 1 95 ? 21.688 0.307 -0.365 1 93.12 95 GLU A CA 1
ATOM 750 C C . GLU A 1 95 ? 21 1.597 0.086 1 93.12 95 GLU A C 1
ATOM 752 O O . GLU A 1 95 ? 21.062 2.609 -0.613 1 93.12 95 GLU A O 1
ATOM 757 N N . ILE A 1 96 ? 20.328 1.472 1.203 1 88.31 96 ILE A N 1
ATOM 758 C CA . ILE A 1 96 ? 19.75 2.67 1.795 1 88.31 96 ILE A CA 1
ATOM 759 C C . ILE A 1 96 ? 20.812 3.445 2.559 1 88.31 96 ILE A C 1
ATOM 761 O O . ILE A 1 96 ? 21.469 2.898 3.447 1 88.31 96 ILE A O 1
ATOM 765 N N . ASP A 1 97 ? 21.094 4.637 2.16 1 74.38 97 ASP A N 1
ATOM 766 C CA . ASP A 1 97 ? 22.219 5.461 2.604 1 74.38 97 ASP A CA 1
ATOM 767 C C . ASP A 1 97 ? 22.172 5.668 4.117 1 74.38 97 ASP A C 1
ATOM 769 O O . ASP A 1 97 ? 23.219 5.809 4.75 1 74.38 97 ASP A O 1
ATOM 773 N N . ALA A 1 98 ? 20.984 5.801 4.648 1 65.44 98 ALA A N 1
ATOM 774 C CA . ALA A 1 98 ? 20.984 5.992 6.094 1 65.44 98 ALA A CA 1
ATOM 775 C C . ALA A 1 98 ? 21.609 4.793 6.805 1 65.44 98 ALA A C 1
ATOM 777 O O . ALA A 1 98 ? 21.281 3.645 6.492 1 65.44 98 ALA A O 1
ATOM 778 N N . GLU A 1 99 ? 22.75 4.898 7.254 1 56.62 99 GLU A N 1
ATOM 779 C CA . GLU A 1 99 ? 23.562 3.852 7.852 1 56.62 99 GLU A CA 1
ATOM 780 C C . GLU A 1 99 ? 22.703 2.824 8.578 1 56.62 99 GLU A C 1
ATOM 782 O O . GLU A 1 99 ? 21.969 3.17 9.5 1 56.62 99 GLU A O 1
ATOM 787 N N . GLY A 1 100 ? 22.812 1.5 8.031 1 63.44 100 GLY A N 1
ATOM 788 C CA . GLY A 1 100 ? 22.266 0.349 8.727 1 63.44 100 GLY A CA 1
ATOM 789 C C . GLY A 1 100 ? 20.812 0.095 8.391 1 63.44 100 GLY A C 1
ATOM 790 O O . GLY A 1 100 ? 20.109 -0.592 9.141 1 63.44 100 GLY A O 1
ATOM 791 N N . ARG A 1 101 ? 20.406 0.756 7.305 1 78.06 101 ARG A N 1
ATOM 792 C CA . ARG A 1 101 ? 18.969 0.596 7.109 1 78.06 101 ARG A CA 1
ATOM 793 C C . ARG A 1 101 ? 18.688 -0.483 6.07 1 78.06 101 ARG A C 1
ATOM 795 O O . ARG A 1 101 ? 17.516 -0.772 5.781 1 78.06 101 ARG A O 1
ATOM 802 N N . GLY A 1 102 ? 19.719 -1.019 5.445 1 92.81 102 GLY A N 1
ATOM 803 C CA . GLY A 1 102 ? 19.5 -2.184 4.602 1 92.81 102 GLY A CA 1
ATOM 804 C C . GLY A 1 102 ? 19.453 -1.851 3.123 1 92.81 102 GLY A C 1
ATOM 805 O O . GLY A 1 102 ? 20.203 -0.996 2.65 1 92.81 102 GLY A O 1
ATOM 806 N N . HIS A 1 103 ? 18.781 -2.748 2.33 1 96.12 103 HIS A N 1
ATOM 807 C CA . HIS A 1 103 ? 18.656 -2.623 0.882 1 96.12 103 HIS A CA 1
ATOM 808 C C . HIS A 1 103 ? 17.203 -2.645 0.439 1 96.12 103 HIS A C 1
ATOM 810 O O . HIS A 1 103 ? 16.344 -3.199 1.132 1 96.12 103 HIS A O 1
ATOM 816 N N . PHE A 1 104 ? 17 -1.99 -0.678 1 96.88 104 PHE A N 1
ATOM 817 C CA . PHE A 1 104 ? 15.672 -2.064 -1.278 1 96.88 104 PHE A CA 1
ATOM 818 C C . PHE A 1 104 ? 15.766 -2.197 -2.793 1 96.88 104 PHE A C 1
ATOM 820 O O . PHE A 1 104 ? 16.844 -2.025 -3.369 1 96.88 104 PHE A O 1
ATOM 827 N N . ALA A 1 105 ? 14.75 -2.559 -3.439 1 98.19 105 ALA A N 1
ATOM 828 C CA . ALA A 1 105 ? 14.539 -2.596 -4.883 1 98.19 105 ALA A CA 1
ATOM 829 C C . ALA A 1 105 ? 13.07 -2.332 -5.23 1 98.19 105 ALA A C 1
ATOM 831 O O . ALA A 1 105 ? 12.203 -2.418 -4.363 1 98.19 105 ALA A O 1
ATOM 832 N N . VAL A 1 106 ? 12.828 -1.93 -6.418 1 98.62 106 VAL A N 1
ATOM 833 C CA . VAL A 1 106 ? 11.469 -1.771 -6.926 1 98.62 106 VAL A CA 1
ATOM 834 C C . VAL A 1 106 ? 11.32 -2.52 -8.25 1 98.62 106 VAL A C 1
ATOM 836 O O . VAL A 1 106 ? 12.219 -2.486 -9.094 1 98.62 106 VAL A O 1
ATOM 839 N N . PHE A 1 107 ? 10.227 -3.174 -8.383 1 98.88 107 PHE A N 1
ATOM 840 C CA . PHE A 1 107 ? 9.938 -3.859 -9.641 1 98.88 107 PHE A CA 1
ATOM 841 C C . PHE A 1 107 ? 8.523 -3.555 -10.109 1 98.88 107 PHE A C 1
ATOM 843 O O . PHE A 1 107 ? 7.691 -3.074 -9.336 1 98.88 107 PHE A O 1
ATOM 850 N N . ALA A 1 108 ? 8.234 -3.682 -11.375 1 98.88 108 ALA A N 1
ATOM 851 C CA . ALA A 1 108 ? 6.887 -3.768 -11.93 1 98.88 108 ALA A CA 1
ATOM 852 C C . ALA A 1 108 ? 6.398 -5.211 -11.969 1 98.88 108 ALA A C 1
ATOM 854 O O . ALA A 1 108 ? 7.07 -6.086 -12.523 1 98.88 108 ALA A O 1
ATOM 855 N N . ASP A 1 109 ? 5.25 -5.449 -11.352 1 98.81 109 ASP A N 1
ATOM 856 C CA . ASP A 1 109 ? 4.746 -6.82 -11.32 1 98.81 109 ASP A CA 1
ATOM 857 C C . ASP A 1 109 ? 4.113 -7.203 -12.656 1 98.81 109 ASP A C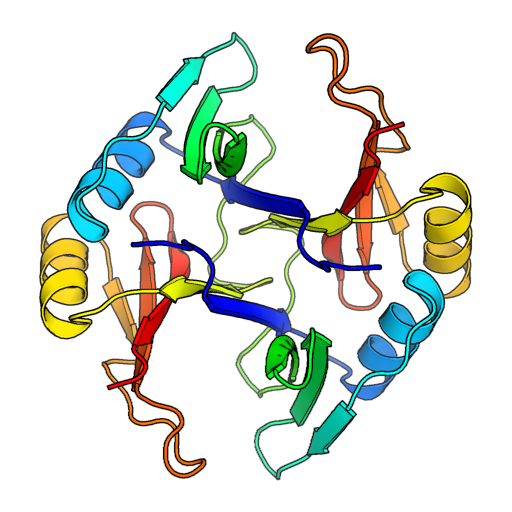 1
ATOM 859 O O . ASP A 1 109 ? 4.215 -6.461 -13.633 1 98.81 109 ASP A O 1
ATOM 863 N N . SER A 1 110 ? 3.52 -8.344 -12.766 1 98.81 110 SER A N 1
ATOM 864 C CA . SER A 1 110 ? 2.961 -8.875 -14.008 1 98.81 110 SER A CA 1
ATOM 865 C C . SER A 1 110 ? 1.873 -7.961 -14.562 1 98.81 110 SER A C 1
ATOM 867 O O . SER A 1 110 ? 1.527 -8.039 -15.742 1 98.81 110 SER A O 1
ATOM 869 N N . GLU A 1 111 ? 1.246 -7.156 -13.711 1 98.75 111 GLU A N 1
ATOM 870 C CA . GLU A 1 111 ? 0.127 -6.297 -14.086 1 98.75 111 GLU A CA 1
ATOM 871 C C . GLU A 1 111 ? 0.582 -4.855 -14.289 1 98.75 111 GLU A C 1
ATOM 873 O O . GLU A 1 111 ? -0.217 -3.992 -14.656 1 98.75 111 GLU A O 1
ATOM 878 N N . GLY A 1 112 ? 1.872 -4.559 -13.93 1 98.69 112 GLY A N 1
ATOM 879 C CA . GLY A 1 112 ? 2.416 -3.223 -14.117 1 98.69 112 GLY A CA 1
ATOM 880 C C . GLY A 1 112 ? 2.457 -2.414 -12.836 1 98.69 112 GLY A C 1
ATOM 881 O O . GLY A 1 112 ? 2.926 -1.274 -12.828 1 98.69 112 GLY A O 1
ATOM 882 N N . ASN A 1 113 ? 1.917 -2.945 -11.711 1 98.88 113 ASN A N 1
ATOM 883 C CA . ASN A 1 113 ? 2.062 -2.258 -10.43 1 98.88 113 ASN A CA 1
ATOM 884 C C . ASN A 1 113 ? 3.527 -2.154 -10.008 1 98.88 113 ASN A C 1
ATOM 886 O O . ASN A 1 113 ? 4.293 -3.107 -10.172 1 98.88 113 ASN A O 1
ATOM 890 N N . HIS A 1 114 ? 3.926 -1.043 -9.492 1 98.88 114 HIS A N 1
ATOM 891 C CA . HIS A 1 114 ? 5.234 -0.954 -8.852 1 98.88 114 HIS A CA 1
ATOM 892 C C . HIS A 1 114 ? 5.176 -1.439 -7.41 1 98.88 114 HIS A C 1
ATOM 894 O O . HIS A 1 114 ? 4.301 -1.024 -6.645 1 98.88 114 HIS A O 1
ATOM 900 N N . ILE A 1 115 ? 6.066 -2.338 -7.109 1 98.88 115 ILE A N 1
ATOM 901 C CA . ILE A 1 115 ? 6.164 -2.945 -5.789 1 98.88 115 ILE A CA 1
ATOM 902 C C . ILE A 1 115 ? 7.621 -2.945 -5.328 1 98.88 115 ILE A C 1
ATOM 904 O O . ILE A 1 115 ? 8.531 -3.209 -6.121 1 98.88 115 ILE A O 1
ATOM 908 N N . GLY A 1 116 ? 7.785 -2.625 -4.117 1 98.62 116 GLY A N 1
ATOM 909 C CA . GLY A 1 116 ? 9.125 -2.639 -3.553 1 98.62 116 GLY A CA 1
ATOM 910 C C . GLY A 1 116 ? 9.453 -3.93 -2.828 1 98.62 116 GLY A C 1
ATOM 911 O O . GLY A 1 116 ? 8.555 -4.668 -2.428 1 98.62 116 GLY A O 1
ATOM 912 N N . LEU A 1 117 ? 10.734 -4.176 -2.713 1 98.12 117 LEU A N 1
ATOM 913 C CA . LEU A 1 117 ? 11.328 -5.172 -1.827 1 98.12 117 LEU A CA 1
ATOM 914 C C . LEU A 1 117 ? 12.273 -4.512 -0.829 1 98.12 117 LEU A C 1
ATOM 916 O O . LEU A 1 117 ? 12.945 -3.533 -1.157 1 98.12 117 LEU A O 1
ATOM 920 N N . TYR A 1 118 ? 12.281 -5.031 0.331 1 97.06 118 TYR A N 1
ATOM 921 C CA . TYR A 1 118 ? 13.156 -4.512 1.378 1 97.06 118 TYR A CA 1
ATOM 922 C C . TYR A 1 118 ? 13.844 -5.648 2.125 1 97.06 118 TYR A C 1
ATOM 924 O O . TYR A 1 118 ? 13.227 -6.676 2.416 1 97.06 118 TYR A O 1
ATOM 932 N N . SER A 1 119 ? 15.125 -5.473 2.385 1 95.44 119 SER A N 1
ATOM 933 C CA . SER A 1 119 ? 15.922 -6.367 3.217 1 95.44 119 SER A CA 1
ATOM 934 C C . SER A 1 119 ? 16.734 -5.59 4.242 1 95.44 119 SER A C 1
ATOM 936 O O . SER A 1 119 ? 17.359 -4.574 3.912 1 95.44 119 SER A O 1
ATOM 938 N N . ASP A 1 120 ? 16.766 -6.035 5.551 1 89.19 120 ASP A N 1
ATOM 939 C CA . ASP A 1 120 ? 17.531 -5.379 6.598 1 89.19 120 ASP A CA 1
ATOM 940 C C . ASP A 1 120 ? 19.016 -5.711 6.465 1 89.19 120 ASP A C 1
ATOM 942 O O . ASP A 1 120 ? 19.859 -5.148 7.18 1 89.19 120 ASP A O 1
ATOM 946 N N . LYS A 1 121 ? 19.5 -6.586 5.758 1 81.94 121 LYS A N 1
ATOM 947 C CA . LYS A 1 121 ? 20.891 -7.016 5.633 1 81.94 121 LYS A CA 1
ATOM 948 C C . LYS A 1 121 ? 21.578 -6.34 4.445 1 81.94 121 LYS A C 1
ATOM 950 O O . LYS A 1 121 ? 20.906 -5.914 3.502 1 81.94 121 LYS A O 1
ATOM 955 N N . MET B 1 1 ? 8.859 -16 7.207 1 57.44 1 MET B N 1
ATOM 956 C CA . MET B 1 1 ? 8.734 -14.555 7.223 1 57.44 1 MET B CA 1
ATOM 957 C C . MET B 1 1 ? 7.613 -14.109 8.156 1 57.44 1 MET B C 1
ATOM 959 O O . MET B 1 1 ? 6.523 -14.68 8.141 1 57.44 1 MET B O 1
ATOM 963 N N . GLU B 1 2 ? 7.941 -13.18 9.2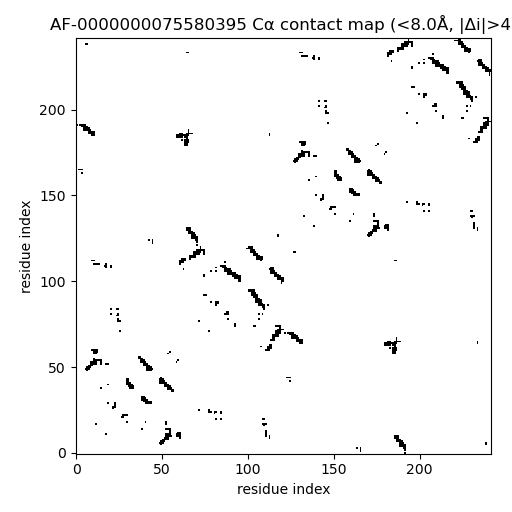11 1 71.44 2 GLU B N 1
ATOM 964 C CA . GLU B 1 2 ? 6.953 -12.844 10.234 1 71.44 2 GLU B CA 1
ATOM 965 C C . GLU B 1 2 ? 5.961 -11.805 9.727 1 71.44 2 GLU B C 1
ATOM 967 O O . GLU B 1 2 ? 4.773 -11.867 10.047 1 71.44 2 GLU B O 1
ATOM 972 N N . LYS B 1 3 ? 6.449 -10.922 8.875 1 89.44 3 LYS B N 1
ATOM 973 C CA . LYS B 1 3 ? 5.551 -9.898 8.328 1 89.44 3 LYS B CA 1
ATOM 974 C C . LYS B 1 3 ? 5.809 -9.68 6.844 1 89.44 3 LYS B C 1
ATOM 976 O O . LYS B 1 3 ? 6.949 -9.75 6.387 1 89.44 3 LYS B O 1
ATOM 981 N N . PHE B 1 4 ? 4.77 -9.438 6.117 1 94.31 4 PHE B N 1
ATOM 982 C CA . PHE B 1 4 ? 4.93 -9.234 4.68 1 94.31 4 PHE B CA 1
ATOM 983 C C . PHE B 1 4 ? 5.344 -7.805 4.375 1 94.31 4 PHE B C 1
ATOM 985 O O . PHE B 1 4 ? 6.316 -7.574 3.652 1 94.31 4 PHE B O 1
ATOM 992 N N . ILE B 1 5 ? 4.641 -6.848 4.957 1 96.25 5 ILE B N 1
ATOM 993 C CA . ILE B 1 5 ? 4.867 -5.453 4.602 1 96.25 5 ILE B CA 1
ATOM 994 C C . ILE B 1 5 ? 6.004 -4.883 5.445 1 96.25 5 ILE B C 1
ATOM 996 O O . ILE B 1 5 ? 5.969 -4.949 6.676 1 96.25 5 ILE B O 1
ATOM 1000 N N . ALA B 1 6 ? 6.961 -4.367 4.816 1 95.69 6 ALA B N 1
ATOM 1001 C CA . ALA B 1 6 ? 8.094 -3.729 5.48 1 95.69 6 ALA B CA 1
ATOM 1002 C C . ALA B 1 6 ? 7.887 -2.223 5.594 1 95.69 6 ALA B C 1
ATOM 1004 O O . ALA B 1 6 ? 8.289 -1.606 6.586 1 95.69 6 ALA B O 1
ATOM 1005 N N . PHE B 1 7 ? 7.281 -1.646 4.602 1 96.94 7 PHE B N 1
ATOM 1006 C CA . PHE B 1 7 ? 7.188 -0.194 4.496 1 96.94 7 PHE B CA 1
ATOM 1007 C C . PHE B 1 7 ? 6.16 0.207 3.445 1 96.94 7 PHE B C 1
ATOM 1009 O O . PHE B 1 7 ? 5.863 -0.565 2.531 1 96.94 7 PHE B O 1
ATOM 1016 N N . PHE B 1 8 ? 5.535 1.338 3.592 1 98.38 8 PHE B N 1
ATOM 1017 C CA . PHE B 1 8 ? 4.695 1.898 2.537 1 98.38 8 PHE B CA 1
ATOM 1018 C C . PHE B 1 8 ? 5.051 3.359 2.283 1 98.38 8 PHE B C 1
ATOM 1020 O O . PHE B 1 8 ? 5.574 4.039 3.168 1 98.38 8 PHE B O 1
ATOM 1027 N N . GLU B 1 9 ? 4.77 3.809 1.048 1 98.69 9 GLU B N 1
ATOM 1028 C CA . GLU B 1 9 ? 4.973 5.207 0.674 1 98.69 9 GLU B CA 1
ATOM 1029 C C . GLU B 1 9 ? 3.766 5.754 -0.083 1 98.69 9 GLU B C 1
ATOM 1031 O O . GLU B 1 9 ? 3.254 5.109 -1 1 98.69 9 GLU B O 1
ATOM 1036 N N . ILE B 1 10 ? 3.35 6.871 0.336 1 98.88 10 ILE B N 1
ATOM 1037 C CA . ILE B 1 10 ? 2.295 7.605 -0.353 1 98.88 10 ILE B CA 1
ATOM 1038 C C . ILE B 1 10 ? 2.896 8.812 -1.079 1 98.88 10 ILE B C 1
ATOM 1040 O O . ILE B 1 10 ? 3.396 9.742 -0.443 1 98.88 10 ILE B O 1
ATOM 1044 N N . PRO B 1 11 ? 2.871 8.773 -2.363 1 98.88 11 PRO B N 1
ATOM 1045 C CA . PRO B 1 11 ? 3.465 9.898 -3.094 1 98.88 11 PRO B CA 1
ATOM 1046 C C . PRO B 1 11 ? 2.648 11.18 -2.973 1 98.88 11 PRO B C 1
ATOM 1048 O O . PRO B 1 11 ? 1.415 11.133 -2.955 1 98.88 11 PRO B O 1
ATOM 1051 N N . ALA B 1 12 ? 3.355 12.258 -2.938 1 98.81 12 ALA B N 1
ATOM 1052 C CA . ALA B 1 12 ? 2.715 13.57 -2.852 1 98.81 12 ALA B CA 1
ATOM 1053 C C . ALA B 1 12 ? 3.33 14.547 -3.85 1 98.81 12 ALA B C 1
ATOM 1055 O O . ALA B 1 12 ? 4.547 14.742 -3.867 1 98.81 12 ALA B O 1
ATOM 1056 N N . ALA B 1 13 ? 2.5 15.125 -4.688 1 98.19 13 ALA B N 1
ATOM 1057 C CA . ALA B 1 13 ? 2.963 16.188 -5.582 1 98.19 13 ALA B CA 1
ATOM 1058 C C . ALA B 1 13 ? 3.277 17.453 -4.805 1 98.19 13 ALA B C 1
ATOM 1060 O O . ALA B 1 13 ? 4.316 18.094 -5.027 1 98.19 13 ALA B O 1
ATOM 1061 N N . ASP B 1 14 ? 2.426 17.906 -3.955 1 98.25 14 ASP B N 1
ATOM 1062 C CA . ASP B 1 14 ? 2.674 18.953 -2.957 1 98.25 14 ASP B CA 1
ATOM 1063 C C . ASP B 1 14 ? 2.896 18.344 -1.575 1 98.25 14 ASP B C 1
ATOM 1065 O O . ASP B 1 14 ? 1.937 18.031 -0.864 1 98.25 14 ASP B O 1
ATOM 1069 N N . PHE B 1 15 ? 4.211 18.219 -1.169 1 98.5 15 PHE B N 1
ATOM 1070 C CA . PHE B 1 15 ? 4.633 17.469 0.004 1 98.5 15 PHE B CA 1
ATOM 1071 C C . PHE B 1 15 ? 3.994 18.031 1.269 1 98.5 15 PHE B C 1
ATOM 1073 O O . PHE B 1 15 ? 3.369 17.297 2.035 1 98.5 15 PHE B O 1
ATOM 1080 N N . HIS B 1 16 ? 4.027 19.266 1.483 1 98.56 16 HIS B N 1
ATOM 1081 C CA . HIS B 1 16 ? 3.566 19.875 2.725 1 98.56 16 HIS B CA 1
ATOM 1082 C C . HIS B 1 16 ? 2.045 19.844 2.824 1 98.56 16 HIS B C 1
ATOM 1084 O O . HIS B 1 16 ? 1.494 19.672 3.914 1 98.56 16 HIS B O 1
ATOM 1090 N N . ARG B 1 17 ? 1.388 20.031 1.699 1 98.62 17 ARG B N 1
ATOM 1091 C CA . ARG B 1 17 ? -0.064 19.891 1.684 1 98.62 17 ARG B CA 1
ATOM 1092 C C . ARG B 1 17 ? -0.48 18.484 2.104 1 98.62 17 ARG B C 1
ATOM 1094 O O . ARG B 1 17 ? -1.391 18.312 2.916 1 98.62 17 ARG B O 1
ATOM 1101 N N . ALA B 1 18 ? 0.21 17.516 1.543 1 98.81 18 ALA B N 1
ATOM 1102 C CA . ALA B 1 18 ? -0.099 16.109 1.853 1 98.81 18 ALA B CA 1
ATOM 1103 C C . ALA B 1 18 ? 0.169 15.812 3.322 1 98.81 18 ALA B C 1
ATOM 1105 O O . ALA B 1 18 ? -0.622 15.125 3.975 1 98.81 18 ALA B O 1
ATOM 1106 N N . VAL B 1 19 ? 1.292 16.266 3.832 1 98.81 19 VAL B N 1
ATOM 1107 C CA . VAL B 1 19 ? 1.629 16.047 5.234 1 98.81 19 VAL B CA 1
ATOM 1108 C C . VAL B 1 19 ? 0.525 16.609 6.125 1 98.81 19 VAL B C 1
ATOM 1110 O O . VAL B 1 19 ? 0.031 15.922 7.023 1 98.81 19 VAL B O 1
ATOM 1113 N N . GLY B 1 20 ? 0.119 17.844 5.871 1 98.69 20 GLY B N 1
ATOM 1114 C CA . GLY B 1 20 ? -0.964 18.453 6.637 1 98.69 20 GLY B CA 1
ATOM 1115 C C . GLY B 1 20 ? -2.262 17.672 6.543 1 98.69 20 GLY B C 1
ATOM 1116 O O . GLY B 1 20 ? -2.99 17.547 7.527 1 98.69 20 GLY B O 1
ATOM 1117 N N . PHE B 1 21 ? -2.551 17.156 5.383 1 98.88 21 PHE B N 1
ATOM 1118 C CA . PHE B 1 21 ? -3.738 16.344 5.145 1 98.88 21 PHE B CA 1
ATOM 1119 C C . PHE B 1 21 ? -3.758 15.125 6.059 1 98.88 21 PHE B C 1
ATOM 1121 O O . PHE B 1 21 ? -4.727 14.898 6.789 1 98.88 21 PHE B O 1
ATOM 1128 N N . TYR B 1 22 ? -2.732 14.305 6.043 1 98.62 22 TYR B N 1
ATOM 1129 C CA . TYR B 1 22 ? -2.711 13.039 6.773 1 98.62 22 TYR B CA 1
ATOM 1130 C C . TYR B 1 22 ? -2.645 13.281 8.281 1 98.62 22 TYR B C 1
ATOM 1132 O O . TYR B 1 22 ? -3.225 12.531 9.062 1 98.62 22 TYR B O 1
ATOM 1140 N N . GLU B 1 23 ? -1.906 14.352 8.719 1 98.12 23 GLU B N 1
ATOM 1141 C CA . GLU B 1 23 ? -1.883 14.688 10.141 1 98.12 23 GLU B CA 1
ATOM 1142 C C . GLU B 1 23 ? -3.283 14.992 10.664 1 98.12 23 GLU B C 1
ATOM 1144 O O . GLU B 1 23 ? -3.643 14.602 11.773 1 98.12 23 GLU B O 1
ATOM 1149 N N . THR B 1 24 ? -4.047 15.688 9.836 1 97.69 24 THR B N 1
ATOM 1150 C CA . THR B 1 24 ? -5.41 16.047 10.219 1 97.69 24 THR B CA 1
ATOM 1151 C C . THR B 1 24 ? -6.324 14.82 10.172 1 97.69 24 THR B C 1
ATOM 1153 O O . THR B 1 24 ? -7.027 14.531 11.141 1 97.69 24 THR B O 1
ATOM 1156 N N . VAL B 1 25 ? -6.355 14.117 9.102 1 97.56 25 VAL B N 1
ATOM 1157 C CA . VAL B 1 25 ? -7.297 13.031 8.828 1 97.56 25 VAL B CA 1
ATOM 1158 C C . VAL B 1 25 ? -7.086 11.906 9.844 1 97.56 25 VAL B C 1
ATOM 1160 O O . VAL B 1 25 ? -8.055 11.305 10.312 1 97.56 25 VAL B O 1
ATOM 1163 N N . LEU B 1 26 ? -5.809 11.648 10.141 1 96.19 26 LEU B N 1
ATOM 1164 C CA . LEU B 1 26 ? -5.516 10.523 11.023 1 96.19 26 LEU B CA 1
ATOM 1165 C C . LEU B 1 26 ? -5.262 11.008 12.453 1 96.19 26 LEU B C 1
ATOM 1167 O O . LEU B 1 26 ? -5.066 10.195 13.359 1 96.19 26 LEU B O 1
ATOM 1171 N N . ASP B 1 27 ? -5.25 12.32 12.641 1 94.19 27 ASP B N 1
ATOM 1172 C CA . ASP B 1 27 ? -5.035 12.945 13.938 1 94.19 27 ASP B CA 1
ATOM 1173 C C . ASP B 1 27 ? -3.715 12.492 14.555 1 94.19 27 ASP B C 1
ATOM 1175 O O . ASP B 1 27 ? -3.691 12 15.688 1 94.19 27 ASP B O 1
ATOM 1179 N N . ILE B 1 28 ? -2.629 12.664 13.805 1 95.19 28 ILE B N 1
ATOM 1180 C CA . ILE B 1 28 ? -1.279 12.289 14.211 1 95.19 28 ILE B CA 1
ATOM 1181 C C . ILE B 1 28 ? -0.295 13.383 13.82 1 95.19 28 ILE B C 1
ATOM 1183 O O . ILE B 1 28 ? -0.669 14.352 13.148 1 95.19 28 ILE B O 1
ATOM 1187 N N . LYS B 1 29 ? 0.902 13.211 14.352 1 96.81 29 LYS B N 1
ATOM 1188 C CA . LYS B 1 29 ? 2.029 14 13.859 1 96.81 29 LYS B CA 1
ATOM 1189 C C . LYS B 1 29 ? 3.029 13.117 13.109 1 96.81 29 LYS B C 1
ATOM 1191 O O . LYS B 1 29 ? 3.324 12 13.547 1 96.81 29 LYS B O 1
ATOM 1196 N N . LEU B 1 30 ? 3.51 13.641 12.023 1 97.88 30 LEU B N 1
ATOM 1197 C CA . LEU B 1 30 ? 4.473 12.906 11.211 1 97.88 30 LEU B CA 1
ATOM 1198 C C . LEU B 1 30 ? 5.879 13.469 11.391 1 97.88 30 LEU B C 1
ATOM 1200 O O . LEU B 1 30 ? 6.047 14.672 11.617 1 97.88 30 LEU B O 1
ATOM 1204 N N . ALA B 1 31 ? 6.891 12.641 11.328 1 97.25 31 ALA B N 1
ATOM 1205 C CA . ALA B 1 31 ? 8.297 13.039 11.406 1 97.25 31 ALA B CA 1
ATOM 1206 C C . ALA B 1 31 ? 8.836 13.43 10.031 1 97.25 31 ALA B C 1
ATOM 1208 O O . ALA B 1 31 ? 9.055 12.57 9.172 1 97.25 31 ALA B O 1
ATOM 1209 N N . VAL B 1 32 ? 9.219 14.695 9.859 1 97.81 32 VAL B N 1
ATOM 1210 C CA . VAL B 1 32 ? 9.5 15.219 8.531 1 97.81 32 VAL B CA 1
ATOM 1211 C C . VAL B 1 32 ? 11.008 15.328 8.32 1 97.81 32 VAL B C 1
ATOM 1213 O O . VAL B 1 32 ? 11.734 15.781 9.211 1 97.81 32 VAL B O 1
ATOM 1216 N N . SER B 1 33 ? 11.438 14.844 7.273 1 96.69 33 SER B N 1
ATOM 1217 C CA . SER B 1 33 ? 12.797 15.016 6.766 1 96.69 33 SER B CA 1
ATOM 1218 C C . SER B 1 33 ? 12.797 15.469 5.312 1 96.69 33 SER B C 1
ATOM 1220 O O . SER B 1 33 ? 12.125 14.867 4.469 1 96.69 33 SER B O 1
ATOM 1222 N N . GLU B 1 34 ? 13.57 16.469 5.027 1 96.38 34 GLU B N 1
ATOM 1223 C CA . GLU B 1 34 ? 13.609 17.016 3.676 1 96.38 34 GLU B CA 1
ATOM 1224 C C . GLU B 1 34 ? 15.039 17.109 3.154 1 96.38 34 GLU B C 1
ATOM 1226 O O . GLU B 1 34 ? 15.922 17.609 3.852 1 96.38 34 GLU B O 1
ATOM 1231 N N . TYR B 1 35 ? 15.195 16.516 2.08 1 91.81 35 TYR B N 1
ATOM 1232 C CA . TYR B 1 35 ? 16.438 16.656 1.323 1 91.81 35 TYR B CA 1
ATOM 1233 C C . TYR B 1 35 ? 16.188 17.312 -0.031 1 91.81 35 TYR B C 1
ATOM 1235 O O . TYR B 1 35 ? 15.039 17.641 -0.362 1 91.81 35 TYR B O 1
ATOM 1243 N N . GLU B 1 36 ? 17.219 17.594 -0.765 1 90 36 GLU B N 1
ATOM 1244 C CA . GLU B 1 36 ? 17.094 18.344 -2.014 1 90 36 GLU B CA 1
ATOM 1245 C C . GLU B 1 36 ? 16.234 17.609 -3.023 1 90 36 GLU B C 1
ATOM 1247 O O . GLU B 1 36 ? 15.359 18.203 -3.662 1 90 36 GLU B O 1
ATOM 1252 N N . GLU B 1 37 ? 16.359 16.312 -3.166 1 91.88 37 GLU B N 1
ATOM 1253 C CA . GLU B 1 37 ? 15.656 15.578 -4.223 1 91.88 37 GLU B CA 1
ATOM 1254 C C . GLU B 1 37 ? 14.633 14.609 -3.641 1 91.88 37 GLU B C 1
ATOM 1256 O O . GLU B 1 37 ? 14.109 13.75 -4.355 1 91.88 37 GLU B O 1
ATOM 1261 N N . GLU B 1 38 ? 14.414 14.734 -2.35 1 95.06 38 GLU B N 1
ATOM 1262 C CA . GLU B 1 38 ? 13.453 13.844 -1.724 1 95.06 38 GLU B CA 1
ATOM 1263 C C . GLU B 1 38 ? 12.953 14.406 -0.394 1 95.06 38 GLU B C 1
ATOM 1265 O O . GLU B 1 38 ? 13.711 15.062 0.326 1 95.06 38 GLU B O 1
ATOM 1270 N N . LYS B 1 39 ? 11.742 14.25 -0.079 1 98.06 39 LYS B N 1
ATOM 1271 C CA . LYS B 1 39 ? 11.117 14.578 1.202 1 98.06 39 LYS B CA 1
ATOM 1272 C C . LYS B 1 39 ? 10.32 13.391 1.739 1 98.06 39 LYS B C 1
ATOM 1274 O O . LYS B 1 39 ? 9.711 12.648 0.968 1 98.06 39 LYS B O 1
ATOM 1279 N N . MET B 1 40 ? 10.375 13.242 3.023 1 97.94 40 MET B N 1
ATOM 1280 C CA . MET B 1 40 ? 9.602 12.18 3.66 1 97.94 40 MET B CA 1
ATOM 1281 C C . MET B 1 40 ? 9.008 12.656 4.977 1 97.94 40 MET B C 1
ATOM 1283 O O . MET B 1 40 ? 9.656 13.375 5.738 1 97.94 40 MET B O 1
ATOM 1287 N N . ALA B 1 41 ? 7.828 12.297 5.23 1 98.62 41 ALA B N 1
ATOM 1288 C CA . ALA B 1 41 ? 7.164 12.391 6.527 1 98.62 41 ALA B CA 1
ATOM 1289 C C . ALA B 1 41 ? 6.73 11.016 7.023 1 98.62 41 ALA B C 1
ATOM 1291 O O . ALA B 1 41 ? 5.797 10.414 6.48 1 98.62 41 ALA B O 1
ATOM 1292 N N . CYS B 1 42 ? 7.297 10.555 8.102 1 98.12 42 CYS B N 1
ATOM 1293 C CA . CYS B 1 42 ? 7.246 9.141 8.438 1 98.12 42 CYS B CA 1
ATOM 1294 C C . CYS B 1 42 ? 6.148 8.859 9.453 1 98.12 42 CYS B C 1
ATOM 1296 O O . CYS B 1 42 ? 5.957 9.625 10.398 1 98.12 42 CYS B O 1
ATOM 1298 N N . PHE B 1 43 ? 5.371 7.789 9.164 1 97.62 43 PHE B N 1
ATOM 1299 C CA . PHE B 1 43 ? 4.516 7.152 10.156 1 97.62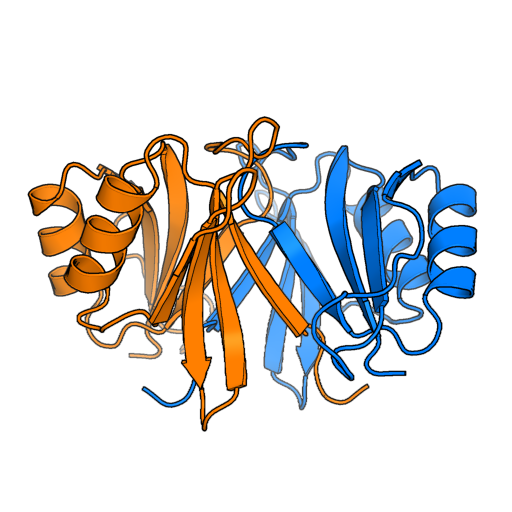 43 PHE B CA 1
ATOM 1300 C C . PHE B 1 43 ? 5.34 6.289 11.109 1 97.62 43 PHE B C 1
ATOM 1302 O O . PHE B 1 43 ? 5.973 5.32 10.68 1 97.62 43 PHE B O 1
ATOM 1309 N N . MET B 1 44 ? 5.316 6.594 12.438 1 95.75 44 MET B N 1
ATOM 1310 C CA . MET B 1 44 ? 6.18 5.918 13.398 1 95.75 44 MET B CA 1
ATOM 1311 C C . MET B 1 44 ? 5.379 4.945 14.258 1 95.75 44 MET B C 1
ATOM 1313 O O . MET B 1 44 ? 4.336 5.309 14.812 1 95.75 44 MET B O 1
ATOM 1317 N N . GLU B 1 45 ? 5.777 3.695 14.281 1 93.75 45 GLU B N 1
ATOM 1318 C CA . GLU B 1 45 ? 5.285 2.682 15.211 1 93.75 45 GLU B CA 1
ATOM 1319 C C . GLU B 1 45 ? 6.41 2.17 16.109 1 93.75 45 GLU B C 1
ATOM 1321 O O . GLU B 1 45 ? 7.379 1.579 15.625 1 93.75 45 GLU B O 1
ATOM 1326 N N . GLN B 1 46 ? 6.23 2.377 17.422 1 92.19 46 GLN B N 1
ATOM 1327 C CA . GLN B 1 46 ? 7.199 1.891 18.406 1 92.19 46 GLN B CA 1
ATOM 1328 C C . GLN B 1 46 ? 8.617 2.303 18.016 1 92.19 46 GLN B C 1
ATOM 1330 O O . GLN B 1 46 ? 9.531 1.472 17.984 1 92.19 46 GLN B O 1
ATOM 1335 N N . GLY B 1 47 ? 8.812 3.479 17.547 1 90.88 47 GLY B N 1
ATOM 1336 C CA . GLY B 1 47 ? 10.117 4.055 17.281 1 90.88 47 GLY B CA 1
ATOM 13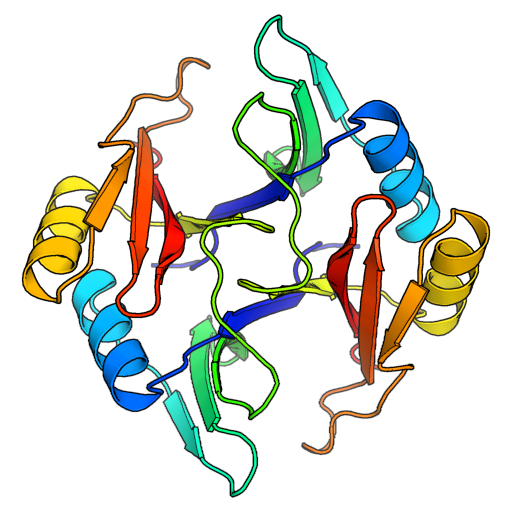37 C C . GLY B 1 47 ? 10.641 3.721 15.898 1 90.88 47 GLY B C 1
ATOM 1338 O O . GLY B 1 47 ? 11.742 4.137 15.523 1 90.88 47 GLY B O 1
ATOM 1339 N N . GLU B 1 48 ? 9.906 2.994 15.125 1 91.75 48 GLU B N 1
ATOM 1340 C CA . GLU B 1 48 ? 10.32 2.611 13.781 1 91.75 48 GLU B CA 1
ATOM 1341 C C . GLU B 1 48 ? 9.391 3.199 12.719 1 91.75 48 GLU B C 1
ATOM 1343 O O . GLU B 1 48 ? 8.18 3.238 12.906 1 91.75 48 GLU B O 1
ATOM 1348 N N . ALA B 1 49 ? 10 3.65 11.648 1 94.31 49 ALA B N 1
ATOM 1349 C CA . ALA B 1 49 ? 9.195 4.109 10.523 1 94.31 49 ALA B CA 1
ATOM 1350 C C . ALA B 1 49 ? 8.57 2.932 9.773 1 94.31 49 ALA B C 1
ATOM 1352 O O . ALA B 1 49 ? 9.281 2.018 9.344 1 94.31 49 ALA B O 1
ATOM 1353 N N . VAL B 1 50 ? 7.285 2.986 9.602 1 95.88 50 VAL B N 1
ATOM 1354 C CA . VAL B 1 50 ? 6.609 1.876 8.93 1 95.88 50 VAL B CA 1
ATOM 1355 C C . VAL B 1 50 ? 6.07 2.338 7.582 1 95.88 50 VAL B C 1
ATOM 1357 O O . VAL B 1 50 ? 5.59 1.526 6.789 1 95.88 50 VAL B O 1
ATOM 1360 N N . GLY B 1 51 ? 6.078 3.592 7.32 1 97.62 51 GLY B N 1
ATOM 1361 C CA . GLY B 1 51 ? 5.641 4.211 6.078 1 97.62 51 GLY B CA 1
ATOM 1362 C C . GLY B 1 51 ? 5.883 5.707 6.043 1 97.62 51 GLY B C 1
ATOM 1363 O O . GLY B 1 51 ? 6.355 6.289 7.023 1 97.62 51 GLY B O 1
ATOM 1364 N N . ALA B 1 52 ? 5.555 6.309 4.91 1 98.5 52 ALA B N 1
ATOM 1365 C CA . ALA B 1 52 ? 5.789 7.746 4.793 1 98.5 52 ALA B CA 1
ATOM 1366 C C . ALA B 1 52 ? 4.93 8.352 3.689 1 98.5 52 ALA B C 1
ATOM 1368 O O . ALA B 1 52 ? 4.582 7.676 2.719 1 98.5 52 ALA B O 1
ATOM 1369 N N . VAL B 1 53 ? 4.59 9.547 3.898 1 98.81 53 VAL B N 1
ATOM 1370 C CA . VAL B 1 53 ? 4.289 10.438 2.783 1 98.81 53 VAL B CA 1
ATOM 1371 C C . VAL B 1 53 ? 5.586 10.914 2.139 1 98.81 53 VAL B C 1
ATOM 1373 O O . VAL B 1 53 ? 6.48 11.414 2.826 1 98.81 53 VAL B O 1
ATOM 1376 N N . SER B 1 54 ? 5.668 10.734 0.826 1 98.62 54 SER B N 1
ATOM 1377 C CA . SER B 1 54 ? 6.965 10.977 0.199 1 98.62 54 SER B CA 1
ATOM 1378 C C . SER B 1 54 ? 6.82 11.852 -1.046 1 98.62 54 SER B C 1
ATOM 1380 O O . SER B 1 54 ? 5.801 11.789 -1.737 1 98.62 54 SER B O 1
ATOM 1382 N N . TRP B 1 55 ? 7.867 12.641 -1.253 1 98.56 55 TRP B N 1
ATOM 1383 C CA . TRP B 1 55 ? 7.977 13.406 -2.488 1 98.56 55 TRP B CA 1
ATOM 1384 C C . TRP B 1 55 ? 9.312 13.148 -3.176 1 98.56 55 TRP B C 1
ATOM 1386 O O . TRP B 1 55 ? 10.359 13.148 -2.527 1 98.56 55 TRP B O 1
ATOM 1396 N N . ALA B 1 56 ? 9.32 12.875 -4.375 1 97.5 56 ALA B N 1
ATOM 1397 C CA . ALA B 1 56 ? 10.422 12.852 -5.332 1 97.5 56 ALA B CA 1
ATOM 1398 C C . ALA B 1 56 ? 9.938 13.219 -6.734 1 97.5 56 ALA B C 1
ATOM 1400 O O . ALA B 1 56 ? 8.75 13.102 -7.039 1 97.5 56 ALA B O 1
ATOM 1401 N N . PRO B 1 57 ? 10.82 13.766 -7.59 1 95.38 57 PRO B N 1
ATOM 1402 C CA . PRO B 1 57 ? 10.391 14.266 -8.898 1 95.38 57 PRO B CA 1
ATOM 1403 C C . PRO B 1 57 ? 9.586 13.242 -9.688 1 95.38 57 PRO B C 1
ATOM 1405 O O . PRO B 1 57 ? 8.594 13.594 -10.336 1 95.38 57 PRO B O 1
ATOM 1408 N N . ASP B 1 58 ? 9.859 11.945 -9.656 1 95.12 58 ASP B N 1
ATOM 1409 C CA . ASP B 1 58 ? 9.203 10.953 -10.508 1 95.12 58 ASP B CA 1
ATOM 1410 C C . ASP B 1 58 ? 8.328 10.016 -9.688 1 95.12 58 ASP B C 1
ATOM 1412 O O . ASP B 1 58 ? 7.945 8.938 -10.156 1 95.12 58 ASP B O 1
ATOM 1416 N N . PHE B 1 59 ? 8.023 10.398 -8.492 1 97.69 59 PHE B N 1
ATOM 1417 C CA . PHE B 1 59 ? 7.141 9.625 -7.637 1 97.69 59 PHE B CA 1
ATOM 1418 C C . PHE B 1 59 ? 5.781 10.297 -7.504 1 97.69 59 PHE B C 1
ATOM 1420 O O . PHE B 1 59 ? 5.566 11.109 -6.602 1 97.69 59 PHE B O 1
ATOM 1427 N N . LEU B 1 60 ? 4.844 9.883 -8.359 1 98.5 60 LEU B N 1
ATOM 1428 C CA . LEU B 1 60 ? 3.639 10.656 -8.609 1 98.5 60 LEU B CA 1
ATOM 1429 C C . LEU B 1 60 ? 2.406 9.945 -8.055 1 98.5 60 LEU B C 1
ATOM 1431 O O . LEU B 1 60 ? 2.318 8.719 -8.109 1 98.5 60 LEU B O 1
ATOM 1435 N N . PRO B 1 61 ? 1.438 10.719 -7.566 1 98.81 61 PRO B N 1
ATOM 1436 C CA . PRO B 1 61 ? 0.19 10.148 -7.055 1 98.81 61 PRO B CA 1
ATOM 1437 C C . PRO B 1 61 ? -0.656 9.5 -8.148 1 98.81 61 PRO B C 1
ATOM 1439 O O . PRO B 1 61 ? -0.449 9.773 -9.336 1 98.81 61 PRO B O 1
ATOM 1442 N N . SER B 1 62 ? -1.556 8.656 -7.73 1 98.81 62 SER B N 1
ATOM 1443 C CA . SER B 1 62 ? -2.475 8.008 -8.664 1 98.81 62 SER B CA 1
ATOM 1444 C C . SER B 1 62 ? -3.754 7.566 -7.961 1 98.81 62 SER B C 1
ATOM 1446 O O . SER B 1 62 ? -3.719 7.141 -6.805 1 98.81 62 SER B O 1
ATOM 1448 N N . GLU B 1 63 ? -4.863 7.602 -8.703 1 98.62 63 GLU B N 1
ATOM 1449 C CA . GLU B 1 63 ? -6.125 7.062 -8.203 1 98.62 63 GLU B CA 1
ATOM 1450 C C . GLU B 1 63 ? -6.191 5.547 -8.398 1 98.62 63 GLU B C 1
ATOM 1452 O O . GLU B 1 63 ? -7.094 4.891 -7.871 1 98.62 63 GLU B O 1
ATOM 1457 N N . ARG B 1 64 ? -5.273 5.047 -9.164 1 98.75 64 ARG B N 1
ATOM 1458 C CA . ARG B 1 64 ? -5.203 3.619 -9.453 1 98.75 64 ARG B CA 1
ATOM 1459 C C . ARG B 1 64 ? -3.992 2.982 -8.773 1 98.75 64 ARG B C 1
ATOM 1461 O O . ARG B 1 64 ? -3.129 3.686 -8.242 1 98.75 64 ARG B O 1
ATOM 1468 N N . GLY B 1 65 ? -3.928 1.621 -8.82 1 98.81 65 GLY B N 1
ATOM 1469 C CA . GLY B 1 65 ? -2.781 0.914 -8.273 1 98.81 65 GLY B CA 1
ATOM 1470 C C . GLY B 1 65 ? -3.018 0.393 -6.871 1 98.81 65 GLY B C 1
ATOM 1471 O O . GLY B 1 65 ? -4.16 0.182 -6.465 1 98.81 65 GLY B O 1
ATOM 1472 N N . THR B 1 66 ? -1.932 0.156 -6.18 1 98.88 66 THR B N 1
ATOM 1473 C CA . THR B 1 66 ? -1.972 -0.449 -4.852 1 98.88 66 THR B CA 1
ATOM 1474 C C . THR B 1 66 ? -2.779 0.414 -3.887 1 98.88 66 THR B C 1
ATOM 1476 O O . THR B 1 66 ? -2.648 1.641 -3.885 1 98.88 66 THR B O 1
ATOM 1479 N N . LEU B 1 67 ? -3.631 -0.22 -3.145 1 98.81 67 LEU B N 1
ATOM 1480 C CA . LEU B 1 67 ? -4.484 0.422 -2.15 1 98.81 67 LEU B CA 1
ATOM 1481 C C . LEU B 1 67 ? -4.113 -0.03 -0.743 1 98.81 67 LEU B C 1
ATOM 1483 O O . LEU B 1 67 ? -4.062 -1.23 -0.464 1 98.81 67 LEU B O 1
ATOM 1487 N N . ILE B 1 68 ? -3.814 0.923 0.149 1 98.75 68 ILE B N 1
ATOM 1488 C CA . ILE B 1 68 ? -3.604 0.587 1.553 1 98.75 68 ILE B CA 1
ATOM 1489 C C . ILE B 1 68 ? -4.777 1.096 2.387 1 98.75 68 ILE B C 1
ATOM 1491 O O . ILE B 1 68 ? -5.375 2.123 2.064 1 98.75 68 ILE B O 1
ATOM 1495 N N . HIS B 1 69 ? -5.09 0.353 3.381 1 98.19 69 HIS B N 1
ATOM 1496 C CA . HIS B 1 69 ? -6.117 0.735 4.348 1 98.19 69 HIS B CA 1
ATOM 1497 C C . HIS B 1 69 ? -5.504 1.023 5.715 1 98.19 69 HIS B C 1
ATOM 1499 O O . HIS B 1 69 ? -4.828 0.169 6.289 1 98.19 69 HIS B O 1
ATOM 1505 N N . PHE B 1 70 ? -5.758 2.217 6.215 1 98.12 70 PHE B N 1
ATOM 1506 C CA . PHE B 1 70 ? -5.355 2.547 7.578 1 98.12 70 PHE B CA 1
ATOM 1507 C C . PHE B 1 70 ? -6.391 2.061 8.586 1 98.12 70 PHE B C 1
ATOM 1509 O O . PHE B 1 70 ? -7.594 2.129 8.328 1 98.12 70 PHE B O 1
ATOM 1516 N N . TYR B 1 71 ? -5.883 1.604 9.703 1 96.38 71 TYR B N 1
ATOM 1517 C CA . TYR B 1 71 ? -6.777 1.408 10.836 1 96.38 71 TYR B CA 1
ATOM 1518 C C . TYR B 1 71 ? -7.355 2.736 11.312 1 96.38 71 TYR B C 1
ATOM 1520 O O . TYR B 1 71 ? -6.645 3.742 11.375 1 96.38 71 TYR B O 1
ATOM 1528 N N . CYS B 1 72 ? -8.641 2.77 11.5 1 94.75 72 CYS B N 1
ATOM 1529 C CA . CYS B 1 72 ? -9.352 3.953 11.969 1 94.75 72 CYS B CA 1
ATOM 1530 C C . CYS B 1 72 ? -10.523 3.564 12.867 1 94.75 72 CYS B C 1
ATOM 1532 O O . CYS B 1 72 ? -11.422 2.832 12.438 1 94.75 72 CYS B O 1
ATOM 1534 N N . GLU B 1 73 ? -10.5 3.998 14.109 1 92.25 73 GLU B N 1
ATOM 1535 C CA . GLU B 1 73 ? -11.555 3.641 15.055 1 92.25 73 GLU B CA 1
ATOM 1536 C C . GLU B 1 73 ? -12.906 4.211 14.609 1 92.25 73 GLU B C 1
ATOM 1538 O O . GLU B 1 73 ? -13.922 3.518 14.664 1 92.25 73 GLU B O 1
ATOM 1543 N N . GLU B 1 74 ? -12.945 5.465 14.211 1 94.81 74 GLU B N 1
ATOM 1544 C CA . GLU B 1 74 ? -14.172 6.141 13.789 1 94.81 74 GLU B CA 1
ATOM 1545 C C . GLU B 1 74 ? -14.07 6.637 12.352 1 94.81 74 GLU B C 1
ATOM 1547 O O . GLU B 1 74 ? -13.719 7.797 12.117 1 94.81 74 GLU B O 1
ATOM 1552 N N . ILE B 1 75 ? -14.531 5.832 11.453 1 97.06 75 ILE B N 1
ATOM 1553 C CA . ILE B 1 75 ? -14.375 6.117 10.031 1 97.06 75 ILE B CA 1
ATOM 1554 C C . ILE B 1 75 ? -15.109 7.406 9.68 1 97.06 75 ILE B C 1
ATOM 1556 O O . ILE B 1 75 ? -14.578 8.25 8.953 1 97.06 75 ILE B O 1
ATOM 1560 N N . GLY B 1 76 ? -16.312 7.57 10.18 1 97.19 76 GLY B N 1
ATOM 1561 C CA . GLY B 1 76 ? -17.109 8.758 9.898 1 97.19 76 GLY B CA 1
ATOM 1562 C C . GLY B 1 76 ? -16.375 10.055 10.211 1 97.19 76 GLY B C 1
ATOM 1563 O O . GLY B 1 76 ? -16.391 10.984 9.414 1 97.19 76 GLY B O 1
ATOM 1564 N N . LYS B 1 77 ? -15.781 10.148 11.336 1 96.94 77 LYS B N 1
ATOM 1565 C CA . LYS B 1 77 ? -15.047 11.344 11.742 1 96.94 77 LYS B CA 1
ATOM 1566 C C . LYS B 1 77 ? -13.875 11.617 10.805 1 96.94 77 LYS B C 1
ATOM 1568 O O . LYS B 1 77 ? -13.617 12.766 10.438 1 96.94 77 LYS B O 1
ATOM 1573 N N . SER B 1 78 ? -13.117 10.547 10.477 1 97.44 78 SER B N 1
ATOM 1574 C CA . SER B 1 78 ? -11.992 10.711 9.562 1 97.44 78 SER B CA 1
ATOM 1575 C C . SER B 1 78 ? -12.461 11.203 8.195 1 97.44 78 SER B C 1
ATOM 1577 O O . SER B 1 78 ? -11.805 12.055 7.582 1 97.44 78 SER B O 1
ATOM 1579 N N . LEU B 1 79 ? -13.57 10.68 7.734 1 98.38 79 LEU B N 1
ATOM 1580 C CA . LEU B 1 79 ? -14.078 11.094 6.434 1 98.38 79 LEU B CA 1
ATOM 1581 C C . LEU B 1 79 ? -14.492 12.562 6.457 1 98.38 79 LEU B C 1
ATOM 1583 O O . LEU B 1 79 ? -14.344 13.266 5.453 1 98.38 79 LEU B O 1
ATOM 1587 N N . GLU B 1 80 ? -15.008 13.031 7.578 1 98.31 80 GLU B N 1
ATOM 1588 C CA . GLU B 1 80 ? -15.312 14.453 7.715 1 98.31 80 GLU B CA 1
ATOM 1589 C C . GLU B 1 80 ? -14.047 15.297 7.566 1 98.31 80 GLU B C 1
ATOM 1591 O O . GLU B 1 80 ? -14.07 16.328 6.895 1 98.31 80 GLU B O 1
ATOM 1596 N N . ARG B 1 81 ? -13.031 14.906 8.18 1 98.38 81 ARG B N 1
ATOM 1597 C CA . ARG B 1 81 ? -11.766 15.609 8.102 1 98.38 81 ARG B CA 1
ATOM 1598 C C . ARG B 1 81 ? -11.195 15.57 6.688 1 98.38 81 ARG B C 1
ATOM 1600 O O . ARG B 1 81 ? -10.555 16.516 6.242 1 98.38 81 ARG B O 1
ATOM 1607 N N . VAL B 1 82 ? -11.359 14.391 5.996 1 98.69 82 VAL B N 1
ATOM 1608 C CA . VAL B 1 82 ? -10.953 14.258 4.602 1 98.69 82 VAL B CA 1
ATOM 1609 C C . VAL B 1 82 ? -11.594 15.367 3.77 1 98.69 82 VAL B C 1
ATOM 1611 O O . VAL B 1 82 ? -10.906 16.062 3.012 1 98.69 82 VAL B O 1
ATOM 1614 N N . LEU B 1 83 ? -12.852 15.5 3.938 1 98.44 83 LEU B N 1
ATOM 1615 C CA . LEU B 1 83 ? -13.586 16.516 3.184 1 98.44 83 LEU B CA 1
ATOM 1616 C C . LEU B 1 83 ? -13.117 17.922 3.564 1 98.44 83 LEU B C 1
ATOM 1618 O O . LEU B 1 83 ? -12.93 18.766 2.695 1 98.44 83 LEU B O 1
ATOM 1622 N N . GLN B 1 84 ? -12.914 18.156 4.801 1 97.88 84 GLN B N 1
ATOM 1623 C CA . GLN B 1 84 ? -12.477 19.453 5.309 1 97.88 84 GLN B CA 1
ATOM 1624 C C . GLN B 1 84 ? -11.125 19.859 4.723 1 97.88 84 GLN B C 1
ATOM 1626 O O . GLN B 1 84 ? -10.859 21.031 4.508 1 97.88 84 GLN B O 1
ATOM 1631 N N . LYS B 1 85 ? -10.312 18.875 4.426 1 98.19 85 LYS B N 1
ATOM 1632 C CA . LYS B 1 85 ? -8.945 19.141 3.98 1 98.19 85 LYS B CA 1
ATOM 1633 C C . LYS B 1 85 ? -8.82 18.984 2.469 1 98.19 85 LYS B C 1
ATOM 1635 O O . LYS B 1 85 ? -7.715 18.875 1.939 1 98.19 85 LYS B O 1
ATOM 1640 N N . GLY B 1 86 ? -9.953 18.922 1.795 1 97.56 86 GLY B N 1
ATOM 1641 C CA . GLY B 1 86 ? -9.93 18.984 0.343 1 97.56 86 GLY B CA 1
ATOM 1642 C C . GLY B 1 86 ? -9.906 17.609 -0.316 1 97.56 86 GLY B C 1
ATOM 1643 O O . GLY B 1 86 ? -9.773 17.516 -1.538 1 97.56 86 GLY B O 1
ATOM 1644 N N . GLY B 1 87 ? -9.953 16.516 0.458 1 98.69 87 GLY B N 1
ATOM 1645 C CA . GLY B 1 87 ? -10.109 15.18 -0.112 1 98.69 87 GLY B CA 1
ATOM 1646 C C . GLY B 1 87 ? -11.523 14.891 -0.582 1 98.69 87 GLY B C 1
ATOM 1647 O O . GLY B 1 87 ? -12.383 15.773 -0.558 1 98.69 87 GLY B O 1
ATOM 1648 N N . LYS B 1 88 ? -11.711 13.695 -1.136 1 98.75 88 LYS B N 1
ATOM 1649 C CA . LYS B 1 88 ? -13.008 13.234 -1.613 1 98.75 88 LYS B CA 1
ATOM 1650 C C . LYS B 1 88 ? -13.32 11.836 -1.092 1 98.75 88 LYS B C 1
ATOM 1652 O O . LYS B 1 88 ? -12.422 10.992 -0.984 1 98.75 88 LYS B O 1
ATOM 1657 N N . VAL B 1 89 ? -14.609 11.625 -0.823 1 98.69 89 VAL B N 1
ATOM 1658 C CA . VAL B 1 89 ? -15.039 10.273 -0.465 1 98.69 89 VAL B CA 1
ATOM 1659 C C . VAL B 1 89 ? -15.352 9.484 -1.73 1 98.69 89 VAL B C 1
ATOM 1661 O O . VAL B 1 89 ? -16.156 9.914 -2.561 1 98.69 89 VAL B O 1
ATOM 1664 N N . ILE B 1 90 ? -14.734 8.375 -1.918 1 98.56 90 ILE B N 1
ATOM 1665 C CA . ILE B 1 90 ? -14.938 7.52 -3.082 1 98.56 90 ILE B CA 1
ATOM 1666 C C . ILE B 1 90 ? -15.93 6.41 -2.736 1 98.56 90 ILE B C 1
ATOM 1668 O O . ILE B 1 90 ? -16.859 6.133 -3.504 1 98.56 90 ILE B O 1
ATOM 1672 N N . THR B 1 91 ? -15.664 5.676 -1.67 1 97.81 91 THR B N 1
ATOM 1673 C CA . THR B 1 91 ? -16.562 4.684 -1.08 1 97.81 91 THR B CA 1
ATOM 1674 C C . THR B 1 91 ? -16.922 5.066 0.352 1 97.81 91 THR B C 1
ATOM 1676 O O . THR B 1 91 ? -16.047 5.145 1.22 1 97.81 91 THR B O 1
ATOM 1679 N N . PRO B 1 92 ? -18.219 5.375 0.56 1 98 92 PRO B N 1
ATOM 1680 C CA . PRO B 1 92 ? -18.594 5.703 1.936 1 98 92 PRO B CA 1
ATOM 1681 C C . PRO B 1 92 ? -18.391 4.539 2.898 1 98 92 PRO B C 1
ATOM 1683 O O . PRO B 1 92 ? -18.094 3.42 2.467 1 98 92 PRO B O 1
ATOM 1686 N N . GLU B 1 93 ? -18.438 4.844 4.172 1 97.12 93 GLU B N 1
ATOM 1687 C CA . GLU B 1 93 ? -18.344 3.77 5.156 1 97.12 93 GLU B CA 1
ATOM 1688 C C . GLU B 1 93 ? -19.281 2.617 4.812 1 97.12 93 GLU B C 1
ATOM 1690 O O . GLU B 1 93 ? -20.5 2.814 4.672 1 97.12 93 GLU B O 1
ATOM 1695 N N . THR B 1 94 ? -18.703 1.5 4.637 1 95.62 94 THR B N 1
ATOM 1696 C CA . THR B 1 94 ? -19.422 0.328 4.148 1 95.62 94 THR B CA 1
ATOM 1697 C C . THR B 1 94 ? -19.109 -0.893 5.012 1 95.62 94 THR B C 1
ATOM 1699 O O . THR B 1 94 ? -17.953 -1.145 5.352 1 95.62 94 THR B O 1
ATOM 1702 N N . GLU B 1 95 ? -20.156 -1.684 5.352 1 93.12 95 GLU B N 1
ATOM 1703 C CA . GLU B 1 95 ? -19.969 -2.92 6.105 1 93.12 95 GLU B CA 1
ATOM 1704 C C . GLU B 1 95 ? -19.375 -4.016 5.223 1 93.12 95 GLU B C 1
ATOM 1706 O O . GLU B 1 95 ? -19.781 -4.188 4.074 1 93.12 95 GLU B O 1
ATOM 1711 N N . ILE B 1 96 ? -18.375 -4.66 5.785 1 88.31 96 ILE B N 1
ATOM 1712 C CA . ILE B 1 96 ? -17.812 -5.809 5.086 1 88.31 96 ILE B CA 1
ATOM 1713 C C . ILE B 1 96 ? -18.703 -7.031 5.309 1 88.31 96 ILE B C 1
ATOM 1715 O O . ILE B 1 96 ? -18.969 -7.41 6.449 1 88.31 96 ILE B O 1
ATOM 1719 N N . ASP B 1 97 ? -19.25 -7.566 4.285 1 74.69 97 ASP B N 1
ATOM 1720 C CA . ASP B 1 97 ? -20.281 -8.602 4.293 1 74.69 97 ASP B CA 1
ATOM 1721 C C . ASP B 1 97 ? -19.797 -9.844 5.047 1 74.69 97 ASP B C 1
ATOM 1723 O O . ASP B 1 97 ? -20.609 -10.555 5.648 1 74.69 97 ASP B O 1
ATOM 1727 N N . ALA B 1 98 ? -18.531 -10.148 4.895 1 65.44 98 ALA B N 1
ATOM 1728 C CA . ALA B 1 98 ? -18.109 -11.344 5.633 1 65.44 98 ALA B CA 1
ATOM 1729 C C . ALA B 1 98 ? -18.297 -11.156 7.133 1 65.44 98 ALA B C 1
ATOM 1731 O O . ALA B 1 98 ? -17.922 -10.125 7.691 1 65.44 98 ALA B O 1
ATOM 1732 N N . GLU B 1 99 ? -19.266 -11.688 7.68 1 56.66 99 GLU B N 1
ATOM 1733 C CA . GLU B 1 99 ? -19.719 -11.555 9.062 1 56.66 99 GLU B CA 1
ATOM 1734 C C . GLU B 1 99 ? -18.547 -11.281 10 1 56.66 99 GLU B C 1
ATOM 1736 O O . GLU B 1 99 ? -17.625 -12.086 10.086 1 56.66 99 GLU B O 1
ATOM 1741 N N . GLY B 1 100 ? -18.625 -10.016 10.68 1 62.97 100 GLY B N 1
ATOM 1742 C CA . GLY B 1 100 ? -17.734 -9.688 11.781 1 62.97 100 GLY B CA 1
ATOM 1743 C C . GLY B 1 100 ? -16.438 -9.062 11.32 1 62.97 100 GLY B C 1
ATOM 1744 O O . GLY B 1 100 ? -15.461 -9.031 12.07 1 62.97 100 GLY B O 1
ATOM 1745 N N . ARG B 1 101 ? -16.484 -8.672 10.039 1 77.75 101 ARG B N 1
ATOM 1746 C CA . ARG B 1 101 ? -15.164 -8.227 9.609 1 77.75 101 ARG B CA 1
ATOM 1747 C C . ARG B 1 101 ? -15.047 -6.703 9.68 1 77.75 101 ARG B C 1
ATOM 1749 O O . ARG B 1 101 ? -14 -6.141 9.367 1 77.75 101 ARG B O 1
ATOM 1756 N N . GLY B 1 102 ? -16.141 -6.012 10.016 1 92.75 102 GLY B N 1
ATOM 1757 C CA . GLY B 1 102 ? -16.016 -4.59 10.281 1 92.75 102 GLY B CA 1
ATOM 1758 C C . GLY B 1 102 ? -16.484 -3.719 9.125 1 92.75 102 GLY B C 1
ATOM 1759 O O . GLY B 1 102 ? -17.453 -4.051 8.445 1 92.75 102 GLY B O 1
ATOM 1760 N N . HIS B 1 103 ? -15.984 -2.455 9.102 1 96.12 103 HIS B N 1
ATOM 1761 C CA . HIS B 1 103 ? -16.344 -1.463 8.094 1 96.12 103 HIS B CA 1
ATOM 1762 C C . HIS B 1 103 ? -15.094 -0.922 7.391 1 96.12 103 HIS B C 1
ATOM 1764 O O . HIS B 1 103 ? -14 -0.943 7.957 1 96.12 103 HIS B O 1
ATOM 1770 N N . PHE B 1 104 ? -15.336 -0.513 6.168 1 96.81 104 PHE B N 1
ATOM 1771 C CA . PHE B 1 104 ? -14.258 0.161 5.453 1 96.81 104 PHE B CA 1
ATOM 1772 C C . PHE B 1 104 ? -14.797 1.346 4.66 1 96.81 104 PHE B C 1
ATOM 1774 O O . PHE B 1 104 ? -16.016 1.5 4.508 1 96.81 104 PHE B O 1
ATOM 1781 N N . ALA B 1 105 ? -13.984 2.201 4.215 1 98.19 105 ALA B N 1
ATOM 1782 C CA . ALA B 1 105 ? -14.219 3.316 3.299 1 98.19 105 ALA B CA 1
ATOM 1783 C C . ALA B 1 105 ? -12.984 3.598 2.447 1 98.19 105 ALA B C 1
ATOM 1785 O O . ALA B 1 105 ? -11.883 3.145 2.766 1 98.19 105 ALA B O 1
ATOM 1786 N N . VAL B 1 106 ? -13.188 4.23 1.35 1 98.62 106 VAL B N 1
ATOM 1787 C CA . VAL B 1 106 ? -12.086 4.688 0.508 1 98.62 106 VAL B CA 1
ATOM 1788 C C . VAL B 1 106 ? -12.242 6.176 0.207 1 98.62 106 VAL B C 1
ATOM 1790 O O . VAL B 1 106 ? -13.352 6.645 -0.055 1 98.62 106 VAL B O 1
ATOM 1793 N N . PHE B 1 107 ? -11.148 6.879 0.271 1 98.88 107 PHE B N 1
ATOM 1794 C CA . PHE B 1 107 ? -11.164 8.297 -0.079 1 98.88 107 PHE B CA 1
ATOM 1795 C C . PHE B 1 107 ? -10.016 8.633 -1.02 1 98.88 107 PHE B C 1
ATOM 1797 O O . PHE B 1 107 ? -9.062 7.859 -1.15 1 98.88 107 PHE B O 1
ATOM 1804 N N . ALA B 1 108 ? -10.125 9.68 -1.779 1 98.88 108 ALA B N 1
ATOM 1805 C CA . ALA B 1 108 ? -9.016 10.336 -2.469 1 98.88 108 ALA B CA 1
ATOM 1806 C C . ALA B 1 108 ? -8.359 11.391 -1.582 1 98.88 108 ALA B C 1
ATOM 1808 O O . ALA B 1 108 ? -9.039 12.281 -1.071 1 98.88 108 ALA B O 1
ATOM 1809 N N . ASP B 1 109 ? -7.055 11.258 -1.39 1 98.81 109 ASP B N 1
ATOM 1810 C CA . ASP B 1 109 ? -6.379 12.211 -0.519 1 98.81 109 ASP B CA 1
ATOM 1811 C C . ASP B 1 109 ? -6.137 13.531 -1.242 1 98.81 109 ASP B C 1
ATOM 1813 O O . ASP B 1 109 ? -6.637 13.742 -2.35 1 98.81 109 ASP B O 1
ATOM 1817 N N . SER B 1 110 ? -5.438 14.453 -0.652 1 98.81 110 SER B N 1
ATOM 1818 C CA . SER B 1 110 ? -5.215 15.797 -1.19 1 98.81 110 SER B CA 1
ATOM 1819 C C . SER B 1 110 ? -4.492 15.742 -2.531 1 98.81 110 SER B C 1
ATOM 1821 O O . SER B 1 110 ? -4.52 16.703 -3.299 1 98.81 110 SER B O 1
ATOM 1823 N N . GLU B 1 111 ? -3.758 14.664 -2.789 1 98.75 111 GLU B N 1
ATOM 1824 C CA . GLU B 1 111 ? -2.939 14.523 -3.99 1 98.75 111 GLU B CA 1
ATOM 1825 C C . GLU B 1 111 ? -3.633 13.656 -5.035 1 98.75 111 GLU B C 1
ATOM 1827 O O . GLU B 1 111 ? -3.115 13.469 -6.137 1 98.75 111 GLU B O 1
ATOM 1832 N N . GLY B 1 112 ? -4.785 13.023 -4.648 1 98.69 112 GLY B N 1
ATOM 1833 C CA . GLY B 1 112 ? -5.539 12.195 -5.574 1 98.69 112 GLY B CA 1
ATOM 1834 C C . GLY B 1 112 ? -5.297 10.711 -5.371 1 98.69 112 GLY B C 1
ATOM 1835 O O . GLY B 1 112 ? -5.898 9.875 -6.062 1 98.69 112 GLY B O 1
ATOM 1836 N N . ASN B 1 113 ? -4.383 10.305 -4.469 1 98.88 113 ASN B N 1
ATOM 1837 C CA . ASN B 1 113 ? -4.227 8.891 -4.148 1 98.88 113 ASN B CA 1
ATOM 1838 C C . ASN B 1 113 ? -5.488 8.312 -3.52 1 98.88 113 ASN B C 1
ATOM 1840 O O . ASN B 1 113 ? -6.121 8.961 -2.684 1 98.88 113 ASN B O 1
ATOM 1844 N N . HIS B 1 114 ? -5.863 7.141 -3.889 1 98.88 114 HIS B N 1
ATOM 1845 C CA . HIS B 1 114 ? -6.91 6.43 -3.16 1 98.88 114 HIS B CA 1
ATOM 1846 C C . HIS B 1 114 ? -6.34 5.707 -1.943 1 98.88 114 HIS B C 1
AT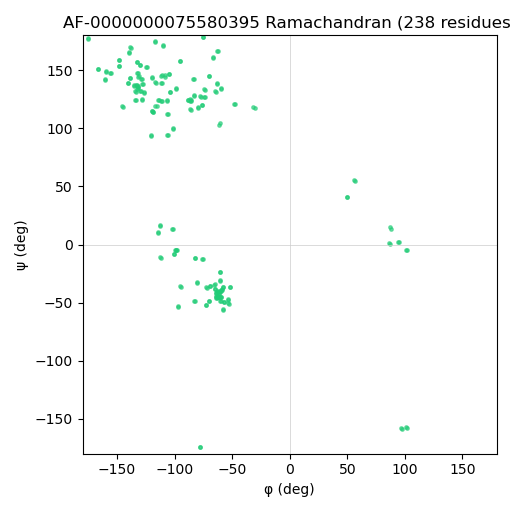OM 1848 O O . HIS B 1 114 ? -5.336 5 -2.051 1 98.88 114 HIS B O 1
ATOM 1854 N N . ILE B 1 115 ? -6.965 5.945 -0.833 1 98.88 115 ILE B N 1
ATOM 1855 C CA . ILE B 1 115 ? -6.566 5.367 0.445 1 98.88 115 ILE B CA 1
ATOM 1856 C C . ILE B 1 115 ? -7.797 4.824 1.17 1 98.88 115 ILE B C 1
ATOM 1858 O O . ILE B 1 115 ? -8.859 5.457 1.166 1 98.88 115 ILE B O 1
ATOM 1862 N N . GLY B 1 116 ? -7.625 3.709 1.714 1 98.62 116 GLY B N 1
ATOM 1863 C CA . GLY B 1 116 ? -8.711 3.115 2.479 1 98.62 116 GLY B CA 1
ATOM 1864 C C . GLY B 1 116 ? -8.617 3.398 3.967 1 98.62 116 GLY B C 1
ATOM 1865 O O . GLY B 1 116 ? -7.543 3.723 4.477 1 98.62 116 GLY B O 1
ATOM 1866 N N . LEU B 1 117 ? -9.75 3.299 4.609 1 98.06 117 LEU B N 1
ATOM 1867 C CA . LEU B 1 117 ? -9.898 3.232 6.059 1 98.06 117 LEU B CA 1
ATOM 1868 C C . LEU B 1 117 ? -10.578 1.933 6.477 1 98.06 117 LEU B C 1
ATOM 1870 O O . LEU B 1 117 ? -11.453 1.431 5.77 1 98.06 117 LEU B O 1
ATOM 1874 N N . TYR B 1 118 ? -10.156 1.419 7.562 1 97 118 TYR B N 1
ATOM 1875 C CA . TYR B 1 118 ? -10.727 0.184 8.086 1 97 118 TYR B CA 1
ATOM 1876 C C . TYR B 1 118 ? -10.984 0.298 9.586 1 97 118 TYR B C 1
ATOM 1878 O O . TYR B 1 118 ? -10.172 0.854 10.328 1 97 118 TYR B O 1
ATOM 1886 N N . SER B 1 119 ? -12.141 -0.181 10.008 1 95.38 119 SER B N 1
ATOM 1887 C CA . SER B 1 119 ? -12.508 -0.301 11.414 1 95.38 119 SER B CA 1
ATOM 1888 C C . SER B 1 119 ? -13.086 -1.683 11.719 1 95.38 119 SER B C 1
ATOM 1890 O O . SER B 1 119 ? -13.906 -2.201 10.961 1 95.38 119 SER B O 1
ATOM 1892 N N . ASP B 1 120 ? -12.633 -2.354 12.844 1 89 120 ASP B N 1
ATOM 1893 C CA . ASP B 1 120 ? -13.141 -3.662 13.242 1 89 120 ASP B CA 1
ATOM 1894 C C . ASP B 1 120 ? -14.531 -3.547 13.859 1 89 120 ASP B C 1
ATOM 1896 O O . ASP B 1 120 ? -15.18 -4.559 14.141 1 89 120 ASP B O 1
ATOM 1900 N N . LYS B 1 121 ? -15.062 -2.514 14.211 1 81.69 121 LYS B N 1
ATOM 1901 C CA . LYS B 1 121 ? -16.344 -2.328 14.883 1 81.69 121 LYS B CA 1
ATOM 1902 C C . LYS B 1 121 ? -17.453 -2.023 13.883 1 81.69 121 LYS B C 1
ATOM 1904 O O . LYS B 1 121 ? -17.188 -1.52 12.789 1 81.69 121 LYS B O 1
#

Radius of gyration: 17.01 Å; Cα contacts (8 Å, |Δi|>4): 587; chains: 2; bounding box: 44×40×35 Å

Solvent-accessible surface area (backbone atoms only — not comparable to full-atom values): 12477 Å² total; per-residue (Å²): 132,88,60,58,72,54,33,37,35,37,32,19,78,54,50,67,62,38,52,53,40,52,26,58,37,68,68,51,84,63,56,73,46,77,55,96,74,36,34,38,30,28,43,70,49,96,90,36,69,46,28,27,45,29,24,39,95,89,39,44,42,22,72,38,19,36,34,46,20,31,51,33,90,55,58,69,62,30,52,52,39,32,48,75,56,64,22,43,81,73,38,67,83,37,75,44,78,61,84,85,60,19,28,33,30,31,27,28,43,73,58,40,29,43,38,31,38,32,22,76,105,132,87,58,58,74,54,33,37,36,38,32,19,80,54,50,68,60,38,53,54,40,51,27,59,36,67,69,51,83,62,56,74,47,76,55,96,74,36,36,37,29,28,43,70,47,96,90,36,70,46,27,26,44,28,27,38,95,87,39,42,41,23,72,40,19,38,35,46,20,30,51,32,92,55,57,69,62,32,52,51,40,31,48,75,56,64,21,42,79,72,37,66,84,37,75,44,79,62,84,84,60,20,28,34,29,30,28,28,44,71,59,40,29,41,38,32,37,32,23,76,105

Nearest PDB structures (foldseek):
  5ump-assembly1_B  TM=6.876E-01  e=9.141E-07  Streptomyces sp. CB03234
  2p7m-assembly4_A  TM=7.438E-01  e=3.919E-06  Listeria monocytogenes EGD-e
  4jd1-assembly1_A  TM=6.886E-01  e=1.517E-06  Bacillus anthracis str. Ames
  5f6q-assembly1_A  TM=6.919E-01  e=1.721E-06  Bacillus anthracis
  1u6l-assembly1_B  TM=6.355E-01  e=3.165E-05  Pseudomonas aeruginosa PAO1

InterPro domains:
  IPR004360 Glyoxalase/fosfomycin resistance/dioxygenase domain [PF00903] (6-115)
  IPR029068 Glyoxalase/Bleomycin resistance protein/Dihydroxybiphenyl dioxygenase [G3DSA:3.10.180.10] (5-120)
  IPR029068 Glyoxalase/Bleomycin resistance protein/Dihydroxybiphenyl dioxygenase [SSF54593] (5-121)
  IPR037523 Vicinal oxygen chelate (VOC), core domain [PS51819] (4-120)
  IPR052164 Anthracycline and Secondary Metabolite Biosynthesis Protein [PTHR33993] (5-120)

Sequence (242 aa):
MEKFIAFFEIPAADFHRAVGFYETVL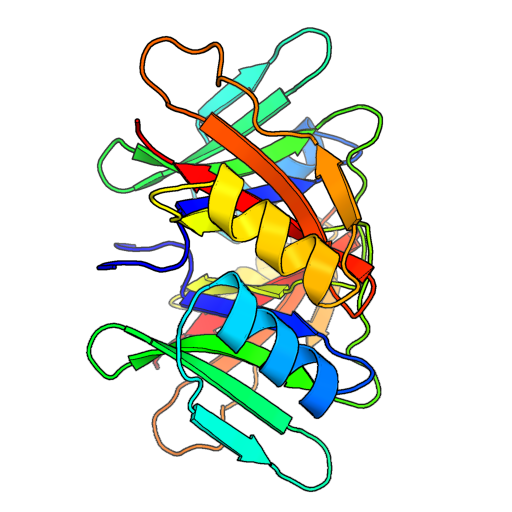DIKLAVSEYEEEKMACFMEQGEAVGAVSWAPDFLPSERGTLIHFYCEEIGKSLERVLQKGGKVITPETEIDAEGRGHFAVFADSEGNHIGLYSDKMEKFIAFFEIPAADFHRAVGFYETVLDIKLAVSEYEEEKMACFMEQGEAVGAVSWAPDFLPSERGTLIHFYCEEIGKSLERVLQKGGKVITPETEIDAEGRGHFAVFADSEGNHIGLYSDK

Organism: Bacteroides fragilis (strain ATCC 25285 / DSM 2151 / CCUG 4856 / JCM 11019 / LMG 10263 / NCTC 9343 / Onslow / VPI 2553 / EN-2) (NCBI:txid272559)

pLDDT: mean 95.1, std 7.77, range [56.62, 98.88]

Foldseek 3Di:
DPDDQQEEEAEAPPQVLQQVQCCQLQVHHWDWDDDDFKIWTFDDDPRDGRYTYMYGPPRAADQDDDEEEDEDADNVSSVVSQVVSPKAWDAPWDDDPPPQQFTKTWIQHNRGHIYMYTHSD/DPDDQQEEEAEAPPQVLQQVQCCQLQVHHWDWDDDDFKIWTFDDDPRDGRYTYMYGPPRAADQDDDEEEDEDADQVSSVVSQVVSPKAWDAPWDDDPPPQQFTKTWIQHNRGHIYMYTHSD

Secondary structure (DSSP, 8-state):
---SEEEEEEE-SSHHHHHHHHHHHHT---EEEE-SS-EEEEEEETTEEEEEEEE-TT----SSS-EEEEE-S-HHHHHHHHHHTT-EEEEEEEE-TTTT--EEEEEE-TTS-EEEEEE--/---SEEEEEEE-SSHHHHHHHHHHHHT---EEEE-SS-EEEEEEETTEEEEEEEE-TT----SSS-EEEEE-S-HHHHHHHHHHTT-EEEEEEEE-TTTT--EEEEEE-TTS-EEEEEE--